Protein AF-A0A9P6DXS7-F1 (afdb_monomer_lite)

Organism: NCBI:txid1448309

Foldseek 3Di:
DDDPPPPPPDDDPPCDPFDPQVVVVVVVVVVVLVVVVVVCDLVNVCVVPVPVCVVPSCPVVVVVVVVSVVVVVVVCVVVVVRVVRRVVVVVVVVVVVLVVVCVVPVPPPVSPPPPDDDPPDDVVNVVCVVVVVVVVVVVVVVVVVVVVVVVVVVVVVVVVVVVVVVVVVVVVVVVVVVVVVVVVVVVPDDDD

Radius of gyration: 42.55 Å; chains: 1; bounding box: 126×47×104 Å

pLDDT: mean 81.74, std 15.93, range [31.5, 97.75]

Sequence (192 aa):
MSEVNTTNDPLPISTEGRSKRYVLFHKAFELAFQRANEKWTEEDCASCFPLIHAAAPHLLQTIRQESIDEEEKKITETWGAADGIDALHKAILESRRRAAAAKDNPNDPNNAHKDTWRPTLDPHTAVRAVKVPLLRQELERLKNEIEQGTARNMKLDAEMRSNVAAQEEATRKVQTLLVGLDKVQQHSTPLS

Structure (mmCIF, N/CA/C/O backbone):
data_AF-A0A9P6DXS7-F1
#
_entry.id   AF-A0A9P6DXS7-F1
#
loop_
_atom_site.group_PDB
_atom_site.id
_atom_site.type_symbol
_atom_site.label_atom_id
_atom_site.label_alt_id
_atom_site.label_comp_id
_atom_site.label_asym_id
_atom_site.label_entity_id
_atom_site.label_seq_id
_atom_site.pdbx_PDB_ins_code
_atom_site.Cartn_x
_atom_site.Cartn_y
_atom_site.Cartn_z
_atom_site.occupancy
_atom_site.B_iso_or_equiv
_atom_site.auth_seq_id
_atom_site.auth_comp_id
_atom_site.auth_asym_id
_atom_site.auth_atom_id
_atom_site.pdbx_PDB_model_num
ATOM 1 N N . MET A 1 1 ? 41.635 24.994 -27.831 1.00 34.78 1 MET A N 1
ATOM 2 C CA . MET A 1 1 ? 40.460 24.390 -28.483 1.00 34.78 1 MET A CA 1
ATOM 3 C C . MET A 1 1 ? 39.889 23.424 -27.473 1.00 34.78 1 MET A C 1
ATOM 5 O O . MET A 1 1 ? 40.529 22.425 -27.189 1.00 34.78 1 MET A O 1
ATOM 9 N N . SER A 1 2 ? 38.823 23.837 -26.794 1.00 31.50 2 SER A N 1
ATOM 10 C CA . SER A 1 2 ? 38.231 23.079 -25.695 1.00 31.50 2 SER A CA 1
ATOM 11 C C . SER A 1 2 ? 37.354 21.984 -26.284 1.00 31.50 2 SER A C 1
ATOM 13 O O . SER A 1 2 ? 36.399 22.284 -26.997 1.00 31.50 2 SER A O 1
ATOM 15 N N . GLU A 1 3 ? 37.719 20.735 -26.025 1.00 33.91 3 GLU A N 1
ATOM 16 C CA . GLU A 1 3 ? 36.941 19.558 -26.395 1.00 33.91 3 GLU A CA 1
ATOM 17 C C . GLU A 1 3 ? 35.635 19.566 -25.591 1.00 33.91 3 GLU A C 1
ATOM 19 O O . GLU A 1 3 ? 35.630 19.471 -24.362 1.00 33.91 3 GLU A O 1
ATOM 24 N N . VAL A 1 4 ? 34.520 19.755 -26.295 1.00 36.91 4 VAL A N 1
ATOM 25 C CA . VAL A 1 4 ? 33.175 19.594 -25.745 1.00 36.91 4 VAL A CA 1
ATOM 26 C C . VAL A 1 4 ? 32.935 18.094 -25.651 1.00 36.91 4 VAL A C 1
ATOM 28 O O . VAL A 1 4 ? 32.631 17.437 -26.641 1.00 36.91 4 VAL A O 1
ATOM 31 N N . ASN A 1 5 ? 33.149 17.551 -24.457 1.00 33.22 5 ASN A N 1
ATOM 32 C CA . ASN A 1 5 ? 32.789 16.184 -24.130 1.00 33.22 5 ASN A CA 1
ATOM 33 C C . ASN A 1 5 ? 31.266 16.148 -23.952 1.00 33.22 5 ASN A C 1
ATOM 35 O O . ASN A 1 5 ? 30.745 16.512 -22.897 1.00 33.22 5 ASN A O 1
ATOM 39 N N . THR A 1 6 ? 30.548 15.817 -25.022 1.00 35.50 6 THR A N 1
ATOM 40 C CA . THR A 1 6 ? 29.093 15.673 -25.023 1.00 35.50 6 THR A CA 1
ATOM 41 C C . THR A 1 6 ? 28.747 14.394 -24.266 1.00 35.50 6 THR A C 1
ATOM 43 O O . THR A 1 6 ? 28.675 13.308 -24.838 1.00 35.50 6 THR A O 1
ATOM 46 N N . THR A 1 7 ? 28.573 14.497 -22.950 1.00 38.66 7 THR A N 1
ATOM 47 C CA . THR A 1 7 ? 27.848 13.483 -22.190 1.00 38.66 7 THR A CA 1
ATOM 48 C C . THR A 1 7 ? 26.425 13.460 -22.738 1.00 38.66 7 THR A C 1
ATOM 50 O O . THR A 1 7 ? 25.637 14.368 -22.475 1.00 38.66 7 THR A O 1
ATOM 53 N N . ASN A 1 8 ? 26.122 12.452 -23.558 1.00 42.69 8 ASN A N 1
ATOM 54 C CA . ASN A 1 8 ? 24.758 12.015 -23.829 1.00 42.69 8 ASN A CA 1
ATOM 55 C C . ASN A 1 8 ? 24.180 11.531 -22.497 1.00 42.69 8 ASN A C 1
ATOM 57 O O . ASN A 1 8 ? 24.208 10.340 -22.201 1.00 42.69 8 ASN A O 1
ATOM 61 N N . ASP A 1 9 ? 23.739 12.472 -21.666 1.00 39.91 9 ASP A N 1
ATOM 62 C CA . ASP A 1 9 ? 22.865 12.163 -20.552 1.00 39.91 9 ASP A CA 1
ATOM 63 C C . ASP A 1 9 ? 21.490 11.863 -21.165 1.00 39.91 9 ASP A C 1
ATOM 65 O O . ASP A 1 9 ? 20.885 12.757 -21.769 1.00 39.91 9 ASP A O 1
ATOM 69 N N . PRO A 1 10 ? 21.009 10.612 -21.089 1.00 47.06 10 PRO A N 1
ATOM 70 C CA . PRO A 1 10 ? 19.653 10.288 -21.500 1.00 47.06 10 PRO A CA 1
ATOM 71 C C . PRO A 1 10 ? 18.657 11.155 -20.720 1.00 47.06 10 PRO A C 1
ATOM 73 O O . PRO A 1 10 ? 18.881 11.517 -19.559 1.00 47.06 10 PRO A O 1
ATOM 76 N N . LEU A 1 11 ? 17.588 11.563 -21.410 1.00 46.25 11 LEU A N 1
ATOM 77 C CA . LEU A 1 11 ? 16.599 12.522 -20.920 1.00 46.25 11 LEU A CA 1
ATOM 78 C C . LEU A 1 11 ? 16.152 12.162 -19.492 1.00 46.25 11 LEU A C 1
ATOM 80 O O . LEU A 1 11 ? 15.750 11.023 -19.247 1.00 46.25 11 LEU A O 1
ATOM 84 N N . PRO A 1 12 ? 16.181 13.110 -18.535 1.00 47.03 12 PRO A N 1
ATOM 85 C CA . PRO A 1 12 ? 15.867 12.800 -17.154 1.00 47.03 12 PRO A CA 1
ATOM 86 C C . PRO A 1 12 ? 14.370 12.520 -17.033 1.00 47.03 12 PRO A C 1
ATOM 88 O O . PRO A 1 12 ? 13.550 13.435 -16.932 1.00 47.03 12 PRO A O 1
ATOM 91 N N . ILE A 1 13 ? 14.000 11.240 -16.984 1.00 55.34 13 ILE A N 1
ATOM 92 C CA . ILE A 1 13 ? 12.735 10.842 -16.373 1.00 55.34 13 ILE A CA 1
ATOM 93 C C . ILE A 1 13 ? 12.778 11.409 -14.957 1.00 55.34 13 ILE A C 1
ATOM 95 O O . ILE A 1 13 ? 13.718 11.142 -14.204 1.00 55.34 13 ILE A O 1
ATOM 99 N N . SER A 1 14 ? 11.798 12.251 -14.613 1.00 57.31 14 SER A N 1
ATOM 100 C CA . SER A 1 14 ? 11.743 12.878 -13.296 1.00 57.31 14 SER A CA 1
ATOM 101 C C . SER A 1 14 ? 11.650 11.781 -12.236 1.00 57.31 14 SER A C 1
ATOM 103 O O . SER A 1 14 ? 10.603 11.184 -11.987 1.00 57.31 14 SER A O 1
ATOM 105 N N . THR A 1 15 ? 12.797 11.473 -11.636 1.00 63.50 15 THR A N 1
ATOM 106 C CA . THR A 1 15 ? 12.922 10.576 -10.485 1.00 63.50 15 THR A CA 1
ATOM 107 C C . THR A 1 15 ? 12.619 11.314 -9.179 1.00 63.50 15 THR A C 1
ATOM 109 O O . THR A 1 15 ? 12.751 10.749 -8.089 1.00 63.50 15 THR A O 1
ATOM 112 N N . GLU A 1 16 ? 12.201 12.579 -9.272 1.00 63.31 16 GLU A N 1
ATOM 113 C CA . GLU A 1 16 ? 11.862 13.417 -8.136 1.00 63.31 16 GLU A CA 1
ATOM 114 C C . GLU A 1 16 ? 10.678 12.808 -7.377 1.00 63.31 16 GLU A C 1
ATOM 116 O O . GLU A 1 16 ? 9.616 12.523 -7.924 1.00 63.31 16 GLU A O 1
ATOM 121 N N . GLY A 1 17 ? 10.890 12.535 -6.089 1.00 75.06 17 GLY A N 1
ATOM 122 C CA . GLY A 1 17 ? 9.893 11.902 -5.222 1.00 75.06 17 GLY A CA 1
ATOM 123 C C . GLY A 1 17 ? 9.874 10.367 -5.239 1.00 75.06 17 GLY A C 1
ATOM 124 O O . GLY A 1 17 ? 9.138 9.775 -4.447 1.00 75.06 17 GLY A O 1
ATOM 125 N N . ARG A 1 18 ? 10.698 9.703 -6.062 1.00 85.81 18 ARG A N 1
ATOM 126 C CA . ARG A 1 18 ? 10.799 8.232 -6.091 1.00 85.81 18 ARG A CA 1
ATOM 127 C C . ARG A 1 18 ? 11.776 7.689 -5.049 1.00 85.81 18 ARG A C 1
ATOM 129 O O . ARG A 1 18 ? 12.670 8.383 -4.559 1.00 85.81 18 ARG A O 1
ATOM 136 N N . SER A 1 19 ? 11.617 6.418 -4.674 1.00 89.50 19 SER A N 1
ATOM 137 C CA . SER A 1 19 ? 12.515 5.798 -3.699 1.00 89.50 19 SER A CA 1
ATOM 138 C C . SER A 1 19 ? 13.939 5.651 -4.240 1.00 89.50 19 SER A C 1
ATOM 140 O O . SER A 1 19 ? 14.168 5.417 -5.426 1.00 89.50 19 SER A O 1
ATOM 142 N N . LYS A 1 20 ? 14.927 5.658 -3.333 1.00 89.94 20 LYS A N 1
ATOM 143 C CA . LYS A 1 20 ? 16.338 5.385 -3.679 1.00 89.94 20 LYS A CA 1
ATOM 144 C C . LYS A 1 20 ? 16.512 4.058 -4.427 1.00 89.94 20 LYS A C 1
ATOM 146 O O . LYS A 1 20 ? 17.415 3.920 -5.243 1.00 89.94 20 LYS A O 1
ATOM 151 N N . ARG A 1 21 ? 15.664 3.069 -4.124 1.00 90.06 21 ARG A N 1
ATOM 152 C CA . ARG A 1 21 ? 15.704 1.748 -4.758 1.00 90.06 21 ARG A CA 1
ATOM 153 C C . ARG A 1 21 ? 15.230 1.814 -6.208 1.00 90.06 21 ARG A C 1
ATOM 155 O O . ARG A 1 21 ? 15.859 1.181 -7.047 1.00 90.06 21 ARG A O 1
ATOM 162 N N . TYR A 1 22 ? 14.184 2.589 -6.491 1.00 91.19 22 TYR A N 1
ATOM 163 C CA . TYR A 1 22 ? 13.719 2.804 -7.858 1.00 91.19 22 TYR A CA 1
ATOM 164 C C . TYR A 1 22 ? 14.775 3.512 -8.705 1.00 91.19 22 TYR A C 1
ATOM 166 O O . TYR A 1 22 ? 15.082 3.051 -9.795 1.00 91.19 22 TYR A O 1
ATOM 174 N N . VAL A 1 23 ? 15.417 4.552 -8.166 1.00 91.06 23 VAL A N 1
ATOM 175 C CA . VAL A 1 23 ? 16.496 5.266 -8.872 1.00 91.06 23 VAL A CA 1
ATOM 176 C C . VAL A 1 23 ? 17.640 4.324 -9.255 1.00 91.06 23 VAL A C 1
ATOM 178 O O . VAL A 1 23 ? 18.140 4.377 -10.373 1.00 91.06 23 VAL A O 1
ATOM 181 N N . LEU A 1 24 ? 18.059 3.443 -8.342 1.00 91.56 24 LEU A N 1
ATOM 182 C CA . LEU A 1 24 ? 19.107 2.460 -8.633 1.00 91.56 24 LEU A CA 1
ATOM 183 C C . LEU A 1 24 ? 18.659 1.413 -9.657 1.00 91.56 24 LEU A C 1
ATOM 185 O O . LEU A 1 24 ? 19.451 1.039 -10.516 1.00 91.56 24 LEU A O 1
ATOM 189 N N . PHE A 1 25 ? 17.410 0.950 -9.562 1.00 92.12 25 PHE A N 1
ATOM 190 C CA . PHE A 1 25 ? 16.825 0.038 -10.542 1.00 92.12 25 PHE A CA 1
ATOM 191 C C . PHE A 1 25 ? 16.824 0.668 -11.934 1.00 92.12 25 PHE A C 1
ATOM 193 O O . PHE A 1 25 ? 17.367 0.068 -12.852 1.00 92.12 25 PHE A O 1
ATOM 200 N N . HIS A 1 26 ? 16.301 1.886 -12.063 1.00 88.88 26 HIS A N 1
ATOM 201 C CA . HIS A 1 26 ? 16.201 2.595 -13.333 1.00 88.88 26 HIS A CA 1
ATOM 202 C C . HIS A 1 26 ? 17.571 2.789 -13.983 1.00 88.88 26 HIS A C 1
ATOM 204 O O . HIS A 1 26 ? 17.765 2.417 -15.129 1.00 88.88 26 HIS A O 1
ATOM 210 N N . LYS A 1 27 ? 18.565 3.260 -13.220 1.00 90.06 27 LYS A N 1
ATOM 211 C CA . LYS A 1 27 ? 19.938 3.424 -13.726 1.00 90.06 27 LYS A CA 1
ATOM 212 C C . LYS A 1 27 ? 20.552 2.113 -14.216 1.00 90.06 27 LYS A C 1
ATOM 214 O O . LYS A 1 27 ? 21.257 2.087 -15.217 1.00 90.06 27 LYS A O 1
ATOM 219 N N . ALA A 1 28 ? 20.329 1.021 -13.486 1.00 91.56 28 ALA A N 1
ATOM 220 C CA . ALA A 1 28 ? 20.833 -0.288 -13.890 1.00 91.56 28 ALA A CA 1
ATOM 221 C C . ALA A 1 28 ? 20.091 -0.835 -15.119 1.00 91.56 28 ALA A C 1
ATOM 223 O O . ALA A 1 28 ? 20.705 -1.495 -15.955 1.00 91.56 28 ALA A O 1
ATOM 224 N N . PHE A 1 29 ? 18.790 -0.567 -15.212 1.00 88.69 29 PHE A N 1
ATOM 225 C CA . PHE A 1 29 ? 17.929 -0.968 -16.318 1.00 88.69 29 PHE A CA 1
ATOM 226 C C . PHE A 1 29 ? 18.347 -0.268 -17.610 1.00 88.69 29 PHE A C 1
ATOM 228 O O . PHE A 1 29 ? 18.709 -0.936 -18.572 1.00 88.69 29 PHE A O 1
ATOM 235 N N . GLU A 1 30 ? 18.440 1.053 -17.575 1.00 86.94 30 GLU A N 1
ATOM 236 C CA . GLU A 1 30 ? 18.910 1.901 -18.667 1.00 86.94 30 GLU A CA 1
ATOM 237 C C . GLU A 1 30 ? 20.309 1.497 -19.157 1.00 86.94 30 GLU A C 1
ATOM 2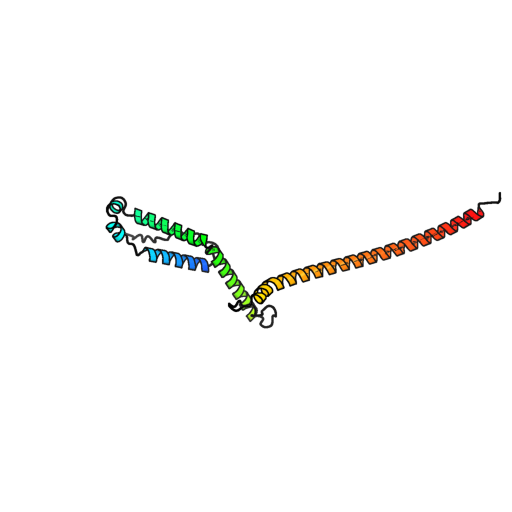39 O O . GLU A 1 30 ? 20.519 1.270 -20.347 1.00 86.94 30 GLU A O 1
ATOM 244 N N . LEU A 1 31 ? 21.258 1.274 -18.239 1.00 88.62 31 LEU A N 1
ATOM 245 C CA . LEU A 1 31 ? 22.596 0.790 -18.597 1.00 88.62 31 LEU A CA 1
ATOM 246 C C . LEU A 1 31 ? 22.557 -0.589 -19.278 1.00 88.62 31 LEU A C 1
ATOM 248 O O . LEU A 1 31 ? 23.353 -0.870 -20.177 1.00 88.62 31 LEU A O 1
ATOM 252 N N . ALA A 1 32 ? 21.664 -1.479 -18.841 1.00 88.81 32 ALA A N 1
ATOM 253 C CA . ALA A 1 32 ? 21.499 -2.785 -19.467 1.00 88.81 32 ALA A CA 1
ATOM 254 C C . ALA A 1 32 ? 20.911 -2.662 -20.881 1.00 88.81 32 ALA A C 1
ATOM 256 O O . ALA A 1 32 ? 21.381 -3.363 -21.779 1.00 88.81 32 ALA A O 1
ATOM 257 N N . PHE A 1 33 ? 19.957 -1.750 -21.095 1.00 83.50 33 PHE A N 1
ATOM 258 C CA . PHE A 1 33 ? 19.433 -1.430 -22.424 1.00 83.50 33 PHE A CA 1
ATOM 259 C C . PHE A 1 33 ? 20.511 -0.853 -23.331 1.00 83.50 33 PHE A C 1
ATOM 261 O O . PHE A 1 33 ? 20.696 -1.355 -24.438 1.00 83.50 33 PHE A O 1
ATOM 268 N N . GLN A 1 34 ? 21.276 0.130 -22.861 1.00 82.44 34 GLN A N 1
ATOM 269 C CA . GLN A 1 34 ? 22.378 0.718 -23.624 1.00 82.44 34 GLN A CA 1
ATOM 270 C C . GLN A 1 34 ? 23.384 -0.356 -24.057 1.00 82.44 34 GLN A C 1
ATOM 272 O O . GLN A 1 34 ? 23.643 -0.505 -25.246 1.00 82.44 34 GLN A O 1
ATOM 277 N N . ARG A 1 35 ? 23.839 -1.219 -23.142 1.00 85.19 35 ARG A N 1
ATOM 278 C CA . ARG A 1 35 ? 24.775 -2.315 -23.468 1.00 85.19 35 ARG A CA 1
ATOM 279 C C . ARG A 1 35 ? 24.198 -3.383 -24.389 1.00 85.19 35 ARG A C 1
ATOM 281 O O . ARG A 1 35 ? 24.919 -3.957 -25.203 1.00 85.19 35 ARG A O 1
ATOM 288 N N . ALA A 1 36 ? 22.913 -3.706 -24.247 1.00 81.31 36 ALA A N 1
ATOM 289 C CA . ALA A 1 36 ? 22.246 -4.610 -25.180 1.00 81.31 36 ALA A CA 1
ATOM 290 C C . ALA A 1 36 ? 22.213 -4.001 -26.588 1.00 81.31 36 ALA A C 1
ATOM 292 O O . ALA A 1 36 ? 22.313 -4.729 -27.578 1.00 81.31 36 ALA A O 1
ATOM 293 N N . ASN A 1 37 ? 22.137 -2.671 -26.656 1.00 75.31 37 ASN A N 1
ATOM 294 C CA . ASN A 1 37 ? 22.030 -1.925 -27.889 1.00 75.31 37 ASN A CA 1
ATOM 295 C C . ASN A 1 37 ? 23.378 -1.545 -28.531 1.00 75.31 37 ASN A C 1
ATOM 297 O O . ASN A 1 37 ? 23.470 -1.490 -29.756 1.00 75.31 37 ASN A O 1
ATOM 301 N N . GLU A 1 38 ? 24.453 -1.399 -27.771 1.00 75.06 38 GLU A N 1
ATOM 302 C CA . GLU A 1 38 ? 25.804 -1.139 -28.299 1.00 75.06 38 GLU A CA 1
ATOM 303 C C . GLU A 1 38 ? 26.326 -2.242 -29.237 1.00 75.06 38 GLU A C 1
ATOM 305 O O . GLU A 1 38 ? 27.258 -2.015 -30.000 1.00 75.06 38 GLU A O 1
ATOM 310 N N . LYS A 1 39 ? 25.704 -3.430 -29.239 1.00 78.50 39 LYS A N 1
ATOM 311 C CA . LYS A 1 39 ? 26.042 -4.524 -30.165 1.00 78.50 39 LYS A CA 1
ATOM 312 C C . LYS A 1 39 ? 25.792 -4.206 -31.636 1.00 78.50 39 LYS A C 1
ATOM 314 O O . LYS A 1 39 ? 26.303 -4.931 -32.480 1.00 78.50 39 LYS A O 1
ATOM 319 N N . TRP A 1 40 ? 24.970 -3.203 -31.929 1.00 76.00 40 TRP A N 1
ATOM 320 C CA . TRP A 1 40 ? 24.706 -2.776 -33.295 1.00 76.00 40 TRP A CA 1
ATOM 321 C C . TRP A 1 40 ? 25.332 -1.402 -33.503 1.00 76.00 40 TRP A C 1
ATOM 323 O O . TRP A 1 40 ? 24.865 -0.416 -32.924 1.00 76.00 40 TRP A O 1
ATOM 333 N N . THR A 1 41 ? 26.424 -1.370 -34.265 1.00 81.75 41 THR A N 1
ATOM 334 C CA . THR A 1 41 ? 27.234 -0.167 -34.474 1.00 81.75 41 THR A CA 1
ATOM 335 C C . THR A 1 41 ? 26.763 0.632 -35.690 1.00 81.75 41 THR A C 1
ATOM 337 O O . THR A 1 41 ? 26.016 0.141 -36.539 1.00 81.75 41 THR A O 1
ATOM 340 N N . GLU A 1 42 ? 27.199 1.888 -35.791 1.00 79.62 42 GLU A N 1
ATOM 341 C CA . GLU A 1 42 ? 26.946 2.719 -36.975 1.00 79.62 42 GLU A CA 1
ATOM 342 C C . GLU A 1 42 ? 27.569 2.103 -38.241 1.00 79.62 42 GLU A C 1
ATOM 344 O O . GLU A 1 42 ? 26.962 2.141 -39.310 1.00 79.62 42 GLU A O 1
ATOM 349 N N . GLU A 1 43 ? 28.728 1.455 -38.106 1.00 84.50 43 GLU A N 1
ATOM 350 C CA . GLU A 1 43 ? 29.412 0.747 -39.193 1.00 84.50 43 GLU A CA 1
ATOM 351 C C . GLU A 1 43 ? 28.578 -0.429 -39.721 1.00 84.50 43 GLU A C 1
ATOM 353 O O . GLU A 1 43 ? 28.422 -0.592 -40.935 1.00 84.50 43 GLU A O 1
ATOM 358 N N . ASP A 1 44 ? 27.961 -1.202 -38.823 1.00 85.12 44 ASP A N 1
ATOM 359 C CA . ASP A 1 44 ? 27.040 -2.275 -39.201 1.00 85.12 44 ASP A CA 1
ATOM 360 C C . ASP A 1 44 ? 25.830 -1.711 -39.964 1.00 85.12 44 ASP A C 1
ATOM 362 O O . ASP A 1 44 ? 25.438 -2.246 -41.004 1.00 85.12 44 ASP A O 1
ATOM 366 N N . CYS A 1 45 ? 25.265 -0.592 -39.498 1.00 81.31 45 CYS A N 1
ATOM 367 C CA . CYS A 1 45 ? 24.159 0.095 -40.168 1.00 81.31 45 CYS A CA 1
ATOM 368 C C . CYS A 1 45 ? 24.545 0.594 -41.568 1.00 81.31 45 CYS A C 1
ATOM 370 O O . CYS A 1 45 ? 23.776 0.411 -42.514 1.00 81.31 45 CYS A O 1
ATOM 372 N N . ALA A 1 46 ? 25.736 1.177 -41.719 1.00 85.75 46 ALA A N 1
ATOM 373 C CA . ALA A 1 46 ? 26.251 1.640 -43.003 1.00 85.75 46 ALA A CA 1
ATOM 374 C C . ALA A 1 46 ? 26.480 0.476 -43.980 1.00 85.75 46 ALA A C 1
ATOM 376 O O . ALA A 1 46 ? 26.195 0.603 -45.173 1.00 85.75 46 ALA A O 1
ATOM 377 N N . SER A 1 47 ? 26.936 -0.675 -43.476 1.00 88.38 47 SER A N 1
ATOM 378 C CA . SER A 1 47 ? 27.162 -1.875 -44.286 1.00 88.38 47 SER A CA 1
ATOM 379 C C . SER A 1 47 ? 25.858 -2.517 -44.781 1.00 88.38 47 SER A C 1
ATOM 381 O O . SER A 1 47 ? 25.773 -2.932 -45.938 1.00 88.38 47 SER A O 1
ATOM 383 N N . CYS A 1 48 ? 24.821 -2.563 -43.939 1.00 88.94 48 CYS A N 1
ATOM 384 C CA . CYS A 1 48 ? 23.538 -3.179 -44.277 1.00 88.94 48 CYS A CA 1
ATOM 385 C C . CYS A 1 48 ? 22.607 -2.240 -45.061 1.00 88.94 48 CYS A C 1
ATOM 387 O O . CYS A 1 48 ? 21.806 -2.712 -45.868 1.00 88.94 48 CYS A O 1
ATOM 389 N N . PHE A 1 49 ? 22.706 -0.923 -44.846 1.00 89.25 49 PHE A N 1
ATOM 390 C CA . PHE A 1 49 ? 21.819 0.083 -45.444 1.00 89.25 49 PHE A CA 1
ATOM 391 C C . PHE A 1 49 ? 22.588 1.285 -46.025 1.00 89.25 49 PHE A C 1
ATOM 393 O O . PHE A 1 49 ? 22.346 2.431 -45.630 1.00 89.25 49 PHE A O 1
ATOM 400 N N . PRO A 1 50 ? 23.465 1.074 -47.023 1.00 89.69 50 PRO A N 1
ATOM 401 C CA . PRO A 1 50 ? 24.356 2.119 -47.534 1.00 89.69 50 PRO A CA 1
ATOM 402 C C . PRO A 1 50 ? 23.608 3.300 -48.170 1.00 89.69 50 PRO A C 1
ATOM 404 O O . PRO A 1 50 ? 24.013 4.448 -48.013 1.00 89.69 50 PRO A O 1
ATOM 407 N N . LEU A 1 51 ? 22.486 3.042 -48.854 1.00 90.69 51 LEU A N 1
ATOM 408 C CA . LEU A 1 51 ? 21.663 4.080 -49.492 1.00 90.69 51 LEU A CA 1
ATOM 409 C C . LEU A 1 51 ? 21.000 5.010 -48.468 1.00 90.69 51 LEU A C 1
ATOM 411 O O . LEU A 1 51 ? 20.928 6.217 -48.683 1.00 90.69 51 LEU A O 1
ATOM 415 N N . ILE A 1 52 ? 20.517 4.444 -47.360 1.00 85.50 52 ILE A N 1
ATOM 416 C CA . ILE A 1 52 ? 19.849 5.201 -46.296 1.00 85.50 52 ILE A CA 1
ATOM 417 C C . ILE A 1 52 ? 20.890 5.978 -45.495 1.00 85.50 52 ILE A C 1
ATOM 419 O O . ILE A 1 52 ? 20.694 7.161 -45.246 1.00 85.50 52 ILE A O 1
ATOM 423 N N . HIS A 1 53 ? 22.020 5.348 -45.166 1.00 87.00 53 HIS A N 1
ATOM 424 C CA . HIS A 1 53 ? 23.108 6.003 -44.446 1.00 87.00 53 HIS A CA 1
ATOM 425 C C . HIS A 1 53 ? 23.718 7.168 -45.249 1.00 87.00 53 HIS A C 1
ATOM 427 O O . HIS A 1 53 ? 23.967 8.230 -44.690 1.00 87.00 53 HIS A O 1
ATOM 433 N N . ALA A 1 54 ? 23.871 7.027 -46.573 1.00 87.44 54 ALA A N 1
ATOM 434 C CA . ALA A 1 54 ? 24.339 8.115 -47.437 1.00 87.44 54 ALA A CA 1
ATOM 435 C C . ALA A 1 54 ? 23.360 9.303 -47.510 1.00 87.44 54 ALA A C 1
ATOM 437 O O . ALA A 1 54 ? 23.791 10.444 -47.662 1.00 87.44 54 ALA A O 1
ATOM 438 N N . ALA A 1 55 ? 22.052 9.046 -47.411 1.00 90.25 55 ALA A N 1
ATOM 439 C CA . ALA A 1 55 ? 21.029 10.090 -47.409 1.00 90.25 55 ALA A CA 1
ATOM 440 C C . ALA A 1 55 ? 20.865 10.751 -46.028 1.00 90.25 55 ALA A C 1
ATOM 442 O O . ALA A 1 55 ? 20.649 11.959 -45.944 1.00 90.25 55 ALA A O 1
ATOM 443 N N . ALA A 1 56 ? 20.954 9.966 -44.953 1.00 86.69 56 ALA A N 1
ATOM 444 C CA . ALA A 1 56 ? 20.818 10.423 -43.577 1.00 86.69 56 ALA A CA 1
ATOM 445 C C . ALA A 1 56 ? 21.623 9.509 -42.623 1.00 86.69 56 ALA A C 1
ATOM 447 O O . ALA A 1 56 ? 21.109 8.469 -42.197 1.00 86.69 56 ALA A O 1
ATOM 448 N N . PRO A 1 57 ? 22.857 9.891 -42.241 1.00 78.81 57 PRO A N 1
ATOM 449 C CA . PRO A 1 57 ? 23.783 8.996 -41.540 1.00 78.81 57 PRO A CA 1
ATOM 450 C C . PRO A 1 57 ? 23.308 8.577 -40.141 1.00 78.81 57 PRO A C 1
ATOM 452 O O . PRO A 1 57 ? 23.538 7.440 -39.738 1.00 78.81 57 PRO A O 1
ATOM 455 N N . HIS A 1 58 ? 22.549 9.434 -39.448 1.00 83.19 58 HIS A N 1
ATOM 456 C CA . HIS A 1 58 ? 22.096 9.191 -38.069 1.00 83.19 58 HIS A CA 1
ATOM 457 C C . HIS A 1 58 ? 20.638 8.735 -37.942 1.00 83.19 58 HIS A C 1
ATOM 459 O O . HIS A 1 58 ? 20.210 8.371 -36.851 1.00 83.19 58 HIS A O 1
ATOM 465 N N . LEU A 1 59 ? 19.865 8.715 -39.033 1.00 86.31 59 LEU A N 1
ATOM 466 C CA . LEU A 1 59 ? 18.419 8.464 -38.975 1.00 86.31 59 LEU A CA 1
ATOM 467 C C . LEU A 1 59 ? 18.084 7.114 -38.325 1.00 86.31 59 LEU A C 1
ATOM 469 O O . LEU A 1 59 ? 17.206 7.035 -37.471 1.00 86.31 59 LEU A O 1
ATOM 473 N N . LEU A 1 60 ? 18.808 6.057 -38.702 1.00 81.94 60 LEU A N 1
ATOM 474 C CA . LEU A 1 60 ? 18.593 4.716 -38.152 1.00 81.94 60 LEU A CA 1
ATOM 475 C C . LEU A 1 60 ? 18.954 4.637 -36.665 1.00 81.94 60 LEU A C 1
ATOM 477 O O . LEU A 1 60 ? 18.297 3.920 -35.917 1.00 81.94 60 LEU A O 1
ATOM 481 N N . GLN A 1 61 ? 19.961 5.395 -36.228 1.00 82.25 61 GLN A N 1
ATOM 482 C CA . GLN A 1 61 ? 20.347 5.462 -34.823 1.00 82.25 61 GLN A CA 1
ATOM 483 C C . GLN A 1 61 ? 19.302 6.221 -33.997 1.00 82.25 61 GLN A C 1
ATOM 485 O O . GLN A 1 61 ? 18.954 5.772 -32.909 1.00 82.25 61 GLN A O 1
ATOM 490 N N . THR A 1 62 ? 18.755 7.316 -34.531 1.00 84.88 62 THR A N 1
ATOM 491 C CA . THR A 1 62 ? 17.701 8.099 -33.872 1.00 84.88 62 THR A CA 1
ATOM 492 C C . THR A 1 62 ? 16.400 7.309 -33.746 1.00 84.88 62 THR A C 1
ATOM 494 O O . THR A 1 62 ? 15.908 7.156 -32.634 1.00 84.88 62 THR A O 1
ATOM 497 N N . ILE A 1 63 ? 15.896 6.721 -34.841 1.00 85.69 63 ILE A N 1
ATOM 498 C CA . ILE A 1 63 ? 14.667 5.897 -34.828 1.00 85.69 63 ILE A CA 1
ATOM 499 C C . ILE A 1 63 ? 14.800 4.748 -33.830 1.00 85.69 63 ILE A C 1
ATOM 501 O O . ILE A 1 63 ? 13.865 4.392 -33.115 1.00 85.69 63 ILE A O 1
ATOM 505 N N . ARG A 1 64 ? 15.987 4.147 -33.787 1.00 83.12 64 ARG A N 1
ATOM 506 C CA . ARG A 1 64 ? 16.276 3.074 -32.856 1.00 83.12 64 ARG A CA 1
ATOM 507 C C . ARG A 1 64 ? 16.225 3.556 -31.409 1.00 83.12 64 ARG A C 1
ATOM 509 O O . ARG A 1 64 ? 15.602 2.880 -30.600 1.00 83.12 64 ARG A O 1
ATOM 516 N N . GLN A 1 65 ? 16.876 4.674 -31.090 1.00 83.06 65 GLN A N 1
ATOM 517 C CA . GLN A 1 65 ? 16.866 5.228 -29.737 1.00 83.06 65 GLN A CA 1
ATOM 518 C C . GLN A 1 65 ? 15.437 5.558 -29.290 1.00 83.06 65 GLN A C 1
ATOM 520 O O . GLN A 1 65 ? 15.032 5.133 -28.216 1.00 83.06 65 GLN A O 1
ATOM 525 N N . GLU A 1 66 ? 14.648 6.198 -30.154 1.00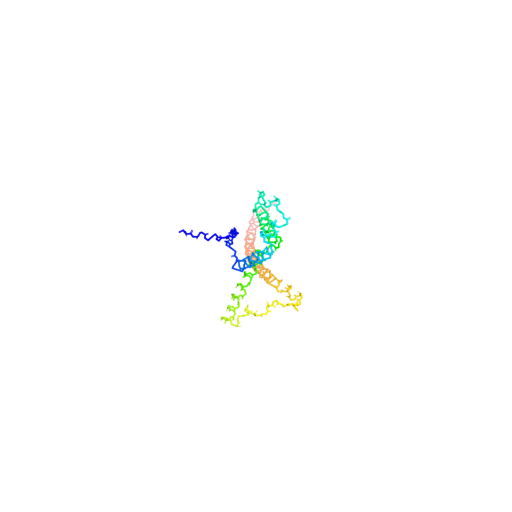 86.25 66 GLU A N 1
ATOM 526 C CA . GLU A 1 66 ? 13.235 6.495 -29.888 1.00 86.25 66 GLU A CA 1
ATOM 527 C C . GLU A 1 66 ? 12.427 5.217 -29.617 1.00 86.25 66 GLU A C 1
ATOM 529 O O . GLU A 1 66 ? 11.709 5.132 -28.623 1.00 86.25 66 GLU A O 1
ATOM 534 N N . SER A 1 67 ? 12.601 4.176 -30.439 1.00 86.69 67 SER A N 1
ATOM 535 C CA . SER A 1 67 ? 11.925 2.888 -30.236 1.00 86.69 67 SER A CA 1
ATOM 536 C C . SER A 1 67 ? 12.332 2.192 -28.933 1.00 86.69 67 SER A C 1
ATOM 538 O O . SER A 1 67 ? 11.518 1.468 -28.355 1.00 86.69 67 SER A O 1
ATOM 540 N N . ILE A 1 68 ? 13.580 2.359 -28.490 1.00 83.94 68 ILE A N 1
ATOM 541 C CA . ILE A 1 68 ? 14.068 1.799 -27.225 1.00 83.94 68 ILE A CA 1
ATOM 542 C C . ILE A 1 68 ? 13.414 2.527 -26.056 1.00 83.94 68 ILE A C 1
ATOM 544 O O . ILE A 1 68 ? 12.862 1.864 -25.180 1.00 83.94 68 ILE A O 1
ATOM 548 N N . ASP A 1 69 ? 13.434 3.859 -26.070 1.00 85.12 69 ASP A N 1
ATOM 549 C CA . ASP A 1 69 ? 12.869 4.686 -25.004 1.00 85.12 69 ASP A CA 1
ATOM 550 C C . ASP A 1 69 ? 11.351 4.430 -24.856 1.00 85.12 69 ASP A C 1
ATOM 552 O O . ASP A 1 69 ? 10.819 4.341 -23.744 1.00 85.12 69 ASP A O 1
ATOM 556 N N . GLU A 1 70 ? 10.641 4.236 -25.974 1.00 88.88 70 GLU A N 1
ATOM 557 C CA . GLU A 1 70 ? 9.216 3.885 -25.985 1.00 88.88 70 GLU A CA 1
ATOM 558 C C . GLU A 1 70 ? 8.930 2.506 -25.372 1.00 88.88 70 GLU A C 1
ATOM 560 O O . GLU A 1 70 ? 8.030 2.373 -24.533 1.00 88.88 70 GLU A O 1
ATOM 565 N N . GLU A 1 71 ? 9.677 1.468 -25.761 1.00 87.06 71 GLU A N 1
ATOM 566 C CA . GLU A 1 71 ? 9.496 0.122 -25.204 1.00 87.06 71 GLU A CA 1
ATOM 567 C C . GLU A 1 71 ? 9.932 0.052 -23.732 1.00 87.06 71 GLU A C 1
ATOM 569 O O . GLU A 1 71 ? 9.269 -0.603 -22.923 1.00 87.06 71 GLU A O 1
ATOM 574 N N . GLU A 1 72 ? 10.982 0.778 -23.340 1.00 85.75 72 GLU A N 1
ATOM 575 C CA . GLU A 1 72 ? 11.401 0.911 -21.942 1.00 85.75 72 GLU A CA 1
ATOM 576 C C . GLU A 1 72 ? 10.262 1.473 -21.081 1.00 85.75 72 GLU A C 1
ATOM 578 O O . GLU A 1 72 ? 9.865 0.885 -20.060 1.00 85.75 72 GLU A O 1
ATOM 583 N N . LYS A 1 73 ? 9.681 2.591 -21.525 1.00 86.12 73 LYS A N 1
ATOM 584 C CA . LYS A 1 73 ? 8.550 3.234 -20.858 1.00 86.12 73 LYS A CA 1
ATOM 585 C C . LYS A 1 73 ? 7.346 2.299 -20.778 1.00 86.12 73 LYS A C 1
ATOM 587 O O . LYS A 1 73 ? 6.759 2.119 -19.714 1.00 86.12 73 LYS A O 1
ATOM 592 N N . LYS A 1 74 ? 7.016 1.623 -21.874 1.00 90.00 74 LYS A N 1
ATOM 593 C CA . LYS A 1 74 ? 5.905 0.669 -21.921 1.00 90.00 74 LYS A CA 1
ATOM 594 C C . LYS A 1 74 ? 6.094 -0.493 -20.949 1.00 90.00 74 LYS A C 1
ATOM 596 O O . LYS A 1 74 ? 5.140 -0.862 -20.265 1.00 90.00 74 LYS A O 1
ATOM 601 N N . ILE A 1 75 ? 7.293 -1.068 -20.843 1.00 88.38 75 ILE A N 1
ATOM 602 C CA . ILE A 1 75 ? 7.575 -2.160 -19.898 1.00 88.38 75 ILE A CA 1
ATOM 603 C C . ILE A 1 75 ? 7.435 -1.662 -18.458 1.00 88.38 75 ILE A C 1
ATOM 605 O O . ILE A 1 75 ? 6.767 -2.300 -17.640 1.00 88.38 75 ILE A O 1
ATOM 609 N N . THR A 1 76 ? 8.041 -0.522 -18.136 1.00 86.38 76 THR A N 1
ATOM 610 C CA . THR A 1 76 ? 8.011 0.021 -16.770 1.00 86.38 76 THR A CA 1
ATOM 611 C C . THR A 1 76 ? 6.595 0.400 -16.325 1.00 86.38 76 THR A C 1
ATOM 613 O O . THR A 1 76 ? 6.231 0.126 -15.176 1.00 86.38 76 THR A O 1
ATOM 616 N N . GLU A 1 77 ? 5.774 0.932 -17.233 1.00 89.31 77 GLU A N 1
ATOM 617 C CA . GLU A 1 77 ? 4.366 1.262 -16.992 1.00 89.31 77 GLU A CA 1
ATOM 618 C C . GLU A 1 77 ? 3.472 0.018 -16.905 1.00 89.31 77 GLU A C 1
ATOM 620 O O . GLU A 1 77 ? 2.704 -0.110 -15.952 1.00 89.31 77 GLU A O 1
ATOM 625 N N . THR A 1 78 ? 3.602 -0.935 -17.838 1.00 93.31 78 THR A N 1
ATOM 626 C CA . THR A 1 78 ? 2.770 -2.157 -17.879 1.00 93.31 78 THR A CA 1
ATOM 627 C C . THR A 1 78 ? 2.864 -2.950 -16.579 1.00 93.31 78 THR A C 1
ATOM 629 O O . THR A 1 78 ? 1.868 -3.480 -16.088 1.00 93.31 78 THR A O 1
ATOM 632 N N . TRP A 1 79 ? 4.063 -3.020 -16.000 1.00 90.81 79 TRP A N 1
ATOM 633 C CA . TRP A 1 79 ? 4.306 -3.756 -14.761 1.00 90.81 79 TRP A CA 1
ATOM 634 C C . TRP A 1 79 ? 4.167 -2.901 -13.498 1.00 90.81 79 TRP A C 1
ATOM 636 O O . TRP A 1 79 ? 4.357 -3.422 -12.398 1.00 90.81 79 TRP A O 1
ATOM 646 N N . GLY A 1 80 ? 3.869 -1.602 -13.624 1.00 89.56 80 GLY A N 1
ATOM 647 C CA . GLY A 1 80 ? 3.813 -0.683 -12.484 1.00 89.56 80 GLY A CA 1
ATOM 648 C C . GLY A 1 80 ? 5.097 -0.714 -11.649 1.00 89.56 80 GLY A C 1
ATOM 649 O O . GLY A 1 80 ? 5.047 -0.671 -10.417 1.00 89.56 80 GLY A O 1
ATOM 650 N N . ALA A 1 81 ? 6.256 -0.855 -12.306 1.00 88.50 81 ALA A N 1
ATOM 651 C CA . ALA A 1 81 ? 7.523 -1.166 -11.646 1.00 88.50 81 ALA A CA 1
ATOM 652 C C . ALA A 1 81 ? 7.907 -0.098 -10.613 1.00 88.50 81 ALA A C 1
ATOM 654 O O . ALA A 1 81 ? 8.397 -0.420 -9.529 1.00 88.50 81 ALA A O 1
ATOM 655 N N . ALA A 1 82 ? 7.629 1.169 -10.923 1.00 87.62 82 ALA A N 1
ATOM 656 C CA . ALA A 1 82 ? 7.914 2.285 -10.036 1.00 87.62 82 ALA A CA 1
ATOM 657 C C . ALA A 1 82 ? 7.156 2.178 -8.707 1.00 87.62 82 ALA A C 1
ATOM 659 O O . ALA A 1 82 ? 7.762 2.215 -7.634 1.00 87.62 82 ALA A O 1
ATOM 660 N N . ASP A 1 83 ? 5.848 1.945 -8.772 1.00 91.00 83 ASP A N 1
ATOM 661 C CA . ASP A 1 83 ? 4.999 1.865 -7.585 1.00 91.00 83 ASP A CA 1
ATOM 662 C C . ASP A 1 83 ? 5.277 0.591 -6.782 1.00 91.00 83 ASP A C 1
ATOM 664 O O . ASP A 1 83 ? 5.347 0.636 -5.551 1.00 91.00 83 ASP A O 1
ATOM 668 N N . GLY A 1 84 ? 5.522 -0.532 -7.464 1.00 92.12 84 GLY A N 1
ATOM 669 C CA . GLY A 1 84 ? 5.901 -1.790 -6.822 1.00 92.12 84 GLY A CA 1
ATOM 670 C C . GLY A 1 84 ? 7.226 -1.687 -6.060 1.00 92.12 84 GLY A C 1
ATOM 671 O O . GLY A 1 84 ? 7.326 -2.110 -4.903 1.00 92.12 84 GLY A O 1
ATOM 672 N N . ILE A 1 85 ? 8.247 -1.075 -6.669 1.00 93.12 85 ILE A N 1
ATOM 673 C CA . ILE A 1 85 ? 9.560 -0.886 -6.037 1.00 93.12 85 ILE A CA 1
ATOM 674 C C . ILE A 1 85 ? 9.481 0.125 -4.887 1.00 93.12 85 ILE A C 1
ATOM 676 O O . ILE A 1 85 ? 10.116 -0.081 -3.846 1.00 93.12 85 ILE A O 1
ATOM 680 N N . ASP A 1 86 ? 8.687 1.186 -5.028 1.00 93.19 86 ASP A N 1
ATOM 681 C CA . ASP A 1 86 ? 8.467 2.164 -3.963 1.00 93.19 86 ASP A CA 1
ATOM 682 C C . ASP A 1 86 ? 7.711 1.554 -2.775 1.00 93.19 86 ASP A C 1
ATOM 684 O O . ASP A 1 86 ? 8.097 1.772 -1.621 1.00 93.19 86 ASP A O 1
ATOM 688 N N . ALA A 1 87 ? 6.682 0.741 -3.029 1.00 92.44 87 ALA A N 1
ATOM 689 C CA . ALA A 1 87 ? 5.974 -0.013 -1.997 1.00 92.44 87 ALA A CA 1
ATOM 690 C C . ALA A 1 87 ? 6.921 -0.973 -1.261 1.00 92.44 87 ALA A C 1
ATOM 692 O O . ALA A 1 87 ? 6.946 -1.001 -0.027 1.00 92.44 87 ALA A O 1
ATOM 693 N N . LEU A 1 88 ? 7.778 -1.688 -1.998 1.00 92.06 88 LEU A N 1
ATOM 694 C CA . LEU A 1 88 ? 8.819 -2.533 -1.415 1.00 92.06 88 LEU A CA 1
ATOM 695 C C . LEU A 1 88 ? 9.797 -1.719 -0.556 1.00 92.06 88 LEU A C 1
ATOM 697 O O . LEU A 1 88 ? 10.165 -2.137 0.543 1.00 92.06 88 LEU A O 1
ATOM 701 N N . HIS A 1 89 ? 10.228 -0.548 -1.028 1.00 93.12 89 HIS A N 1
ATOM 702 C CA . HIS A 1 89 ? 11.115 0.323 -0.263 1.00 93.12 89 HIS A CA 1
ATOM 703 C C . HIS A 1 89 ? 10.472 0.766 1.057 1.00 93.12 89 HIS A C 1
ATOM 705 O O . HIS A 1 89 ? 11.117 0.676 2.105 1.00 93.12 89 HIS A O 1
ATOM 711 N N . LYS A 1 90 ? 9.197 1.177 1.027 1.00 91.44 90 LYS A N 1
ATOM 712 C CA . LYS A 1 90 ? 8.422 1.539 2.224 1.00 91.44 90 LYS A CA 1
ATOM 713 C C . LYS A 1 90 ? 8.318 0.367 3.202 1.00 91.44 90 LYS A C 1
ATOM 715 O O . LYS A 1 90 ? 8.674 0.530 4.367 1.00 91.44 90 LYS A O 1
ATOM 720 N N . ALA A 1 91 ? 7.951 -0.824 2.726 1.00 89.00 91 ALA A N 1
ATOM 721 C CA . ALA A 1 91 ? 7.854 -2.027 3.555 1.00 89.00 91 ALA A CA 1
ATOM 722 C C . ALA A 1 91 ? 9.188 -2.385 4.242 1.00 89.00 91 ALA A C 1
ATOM 724 O O . ALA A 1 91 ? 9.212 -2.761 5.415 1.00 89.00 91 ALA A O 1
ATOM 725 N N . ILE A 1 92 ? 10.318 -2.216 3.546 1.00 89.44 92 ILE A N 1
ATOM 726 C CA . ILE A 1 92 ? 11.658 -2.431 4.117 1.00 89.44 92 ILE A CA 1
ATOM 727 C C . ILE A 1 92 ? 12.003 -1.374 5.175 1.00 89.44 92 ILE A C 1
ATOM 729 O O . ILE A 1 92 ? 12.624 -1.693 6.188 1.00 89.44 92 ILE A O 1
ATOM 733 N N . LEU A 1 93 ? 11.641 -0.108 4.960 1.00 90.81 93 LEU A N 1
ATOM 734 C CA . LEU A 1 93 ? 11.875 0.940 5.958 1.00 90.81 93 LEU A CA 1
ATOM 735 C C . LEU A 1 93 ? 11.044 0.703 7.220 1.00 90.81 93 LEU A C 1
ATOM 737 O O . LEU A 1 93 ? 11.566 0.827 8.327 1.00 90.81 93 LEU A O 1
ATOM 741 N N . GLU A 1 94 ? 9.776 0.327 7.066 1.00 87.00 94 GLU A N 1
ATOM 742 C CA . GLU A 1 94 ? 8.916 -0.027 8.192 1.00 87.00 94 GLU A CA 1
ATOM 743 C C . GLU A 1 94 ? 9.443 -1.236 8.958 1.00 87.00 94 GLU A C 1
ATOM 745 O O . GLU A 1 94 ? 9.525 -1.187 10.183 1.00 87.00 94 GLU A O 1
ATOM 750 N N . SER A 1 95 ? 9.850 -2.301 8.263 1.00 82.81 95 SER A N 1
ATOM 751 C CA . SER A 1 95 ? 10.390 -3.491 8.923 1.00 82.81 95 SER A CA 1
ATOM 752 C C . SER A 1 95 ? 11.683 -3.187 9.675 1.00 82.81 95 SER A C 1
ATOM 754 O O . SER A 1 95 ? 11.847 -3.638 10.806 1.00 82.81 95 SER A O 1
ATOM 756 N N . ARG A 1 96 ? 12.565 -2.345 9.118 1.00 86.19 96 ARG A N 1
ATOM 757 C CA . ARG A 1 96 ? 13.766 -1.862 9.817 1.00 86.19 96 ARG A CA 1
ATOM 758 C C . ARG A 1 96 ? 13.429 -1.038 11.055 1.00 86.19 96 ARG A C 1
ATOM 760 O O . ARG A 1 96 ? 14.070 -1.235 12.082 1.00 86.19 96 ARG A O 1
ATOM 767 N N . ARG A 1 97 ? 12.431 -0.149 10.984 1.00 85.06 97 ARG A N 1
ATOM 768 C CA . ARG A 1 97 ? 11.967 0.620 12.153 1.00 85.06 97 ARG A CA 1
ATOM 769 C C . ARG A 1 97 ? 11.421 -0.297 13.245 1.00 85.06 97 ARG A C 1
ATOM 771 O O . ARG A 1 97 ? 11.818 -0.149 14.393 1.00 85.06 97 ARG A O 1
ATOM 778 N N . ARG A 1 98 ? 10.579 -1.274 12.888 1.00 76.94 98 ARG A N 1
ATOM 779 C CA . ARG A 1 98 ? 10.052 -2.275 13.834 1.00 76.94 98 ARG A CA 1
ATOM 780 C C . ARG A 1 98 ? 11.177 -3.113 14.445 1.00 76.94 98 ARG A C 1
ATOM 782 O O . ARG A 1 98 ? 11.205 -3.314 15.650 1.00 76.94 98 ARG A O 1
ATOM 789 N N . ALA A 1 99 ? 12.146 -3.544 13.638 1.00 79.38 99 ALA A N 1
ATOM 790 C CA . ALA A 1 99 ? 13.304 -4.292 14.120 1.00 79.38 99 ALA A CA 1
ATOM 791 C C . ALA A 1 99 ? 14.201 -3.466 15.059 1.00 79.38 99 ALA A C 1
ATOM 793 O O . ALA A 1 99 ? 14.768 -4.026 15.992 1.00 79.38 99 ALA A O 1
ATOM 794 N N . ALA A 1 100 ? 14.338 -2.156 14.831 1.00 81.25 100 ALA A N 1
ATOM 795 C CA . ALA A 1 100 ? 15.051 -1.261 15.742 1.00 81.25 100 ALA A CA 1
ATOM 796 C C . ALA A 1 100 ? 14.296 -1.098 17.072 1.00 81.25 100 ALA A C 1
ATOM 798 O O . ALA A 1 100 ? 14.876 -1.353 18.121 1.00 81.25 100 ALA A O 1
ATOM 799 N N . ALA A 1 101 ? 12.990 -0.813 17.027 1.00 76.88 101 ALA A N 1
ATOM 800 C CA . ALA A 1 101 ? 12.147 -0.718 18.225 1.00 76.88 101 ALA A CA 1
ATOM 801 C C . ALA A 1 101 ? 12.137 -2.019 19.055 1.00 76.88 101 ALA A C 1
ATOM 803 O O . ALA A 1 101 ? 12.083 -1.980 20.283 1.00 76.88 101 ALA A O 1
ATOM 804 N N . ALA A 1 102 ? 12.256 -3.175 18.394 1.00 69.12 102 ALA A N 1
ATOM 805 C CA . ALA A 1 102 ? 12.392 -4.476 19.044 1.00 69.12 102 ALA A CA 1
ATOM 806 C C . ALA A 1 102 ? 13.714 -4.677 19.790 1.00 69.12 102 ALA A C 1
ATOM 808 O O . ALA A 1 102 ? 13.743 -5.399 20.784 1.00 69.12 102 ALA A O 1
ATOM 809 N N . LYS A 1 103 ? 14.803 -4.039 19.345 1.00 73.31 103 LYS A N 1
ATOM 810 C CA . LYS A 1 103 ? 16.078 -4.059 20.077 1.00 73.31 103 LYS A CA 1
ATOM 811 C C . LYS A 1 103 ? 16.020 -3.203 21.336 1.00 73.31 103 LYS A C 1
ATOM 813 O O . LYS A 1 103 ? 16.613 -3.585 22.339 1.00 73.31 103 LYS A O 1
ATOM 818 N N . ASP A 1 104 ? 15.295 -2.091 21.277 1.00 75.69 104 ASP A N 1
ATOM 819 C CA . ASP A 1 104 ? 15.190 -1.147 22.390 1.00 75.69 104 ASP A CA 1
ATOM 820 C C . ASP A 1 104 ? 14.261 -1.661 23.504 1.00 75.69 104 ASP A C 1
ATOM 822 O O . ASP A 1 104 ? 14.462 -1.338 24.673 1.00 75.69 104 ASP A O 1
ATOM 826 N N . ASN A 1 105 ? 13.274 -2.507 23.174 1.00 67.31 105 ASN A N 1
ATOM 827 C CA . ASN A 1 105 ? 12.399 -3.146 24.159 1.00 67.31 105 ASN A CA 1
ATOM 828 C C . ASN A 1 105 ? 12.135 -4.635 23.839 1.00 67.31 105 ASN A C 1
ATOM 830 O O . ASN A 1 105 ? 11.115 -4.969 23.224 1.00 67.31 105 ASN A O 1
ATOM 834 N N . PRO A 1 106 ? 13.020 -5.548 24.281 1.00 66.06 106 PRO A N 1
ATOM 835 C CA . PRO A 1 106 ? 12.926 -6.976 23.968 1.00 66.06 106 PRO A CA 1
ATOM 836 C C . PRO A 1 106 ? 11.761 -7.707 24.658 1.00 66.06 106 PRO A C 1
ATOM 838 O O . PRO A 1 106 ? 11.423 -8.815 24.248 1.00 66.06 106 PRO A O 1
ATOM 841 N N . ASN A 1 107 ? 11.132 -7.104 25.675 1.00 65.69 107 ASN A N 1
ATOM 842 C CA . ASN A 1 107 ? 10.013 -7.695 26.418 1.00 65.69 107 ASN A CA 1
ATOM 843 C C . ASN A 1 107 ? 8.641 -7.143 26.000 1.00 65.69 107 ASN A C 1
ATOM 845 O O . ASN A 1 107 ? 7.634 -7.522 26.597 1.00 65.69 107 ASN A O 1
ATOM 849 N N . ASP A 1 108 ? 8.572 -6.254 25.004 1.00 63.00 108 ASP A N 1
ATOM 850 C CA . ASP A 1 108 ? 7.288 -5.762 24.505 1.00 63.00 108 ASP A CA 1
ATOM 851 C C . ASP A 1 108 ? 6.534 -6.911 23.800 1.00 63.00 108 ASP A C 1
ATOM 853 O O . ASP A 1 108 ? 7.022 -7.447 22.797 1.00 63.00 108 ASP A O 1
ATOM 857 N N . PRO A 1 109 ? 5.338 -7.308 24.276 1.00 56.94 109 PRO A N 1
ATOM 858 C CA . PRO A 1 109 ? 4.522 -8.333 23.625 1.00 56.94 109 PRO A CA 1
ATOM 859 C C . PRO A 1 109 ? 4.121 -7.968 22.183 1.00 56.94 109 PRO A C 1
ATOM 861 O O . PRO A 1 109 ? 3.771 -8.863 21.412 1.00 56.94 109 PRO A O 1
ATOM 864 N N . ASN A 1 110 ? 4.215 -6.691 21.790 1.00 55.81 110 ASN A N 1
ATOM 865 C CA . ASN A 1 110 ? 4.017 -6.227 20.414 1.00 55.81 110 ASN A CA 1
ATOM 866 C C . ASN A 1 110 ? 5.284 -6.311 19.540 1.00 55.81 110 ASN A C 1
ATOM 868 O O . ASN A 1 110 ? 5.174 -6.250 18.316 1.00 55.81 110 ASN A O 1
ATOM 872 N N . ASN A 1 111 ? 6.474 -6.505 20.125 1.00 57.84 111 ASN A N 1
ATOM 873 C CA . ASN A 1 111 ? 7.748 -6.674 19.405 1.00 57.84 111 ASN A CA 1
ATOM 874 C C . ASN A 1 111 ? 8.015 -8.117 18.958 1.00 57.84 111 ASN A C 1
ATOM 876 O O . ASN A 1 111 ? 9.113 -8.446 18.493 1.00 57.84 111 ASN A O 1
ATOM 880 N N . ALA A 1 112 ? 7.016 -8.994 19.078 1.00 54.00 112 ALA A N 1
ATOM 881 C CA . ALA A 1 112 ? 7.146 -10.393 18.725 1.00 54.00 112 ALA A CA 1
ATOM 882 C C . ALA A 1 112 ? 7.580 -10.539 17.256 1.00 54.00 112 ALA A C 1
ATOM 884 O O . ALA A 1 112 ? 6.793 -10.381 16.324 1.00 54.00 112 ALA A O 1
ATOM 885 N N . HIS A 1 113 ? 8.846 -10.923 17.079 1.00 53.94 113 HIS A N 1
ATOM 886 C CA . HIS A 1 113 ? 9.537 -11.397 15.871 1.00 53.94 113 HIS A CA 1
ATOM 887 C C . HIS A 1 113 ? 8.850 -12.589 15.159 1.00 53.94 113 HIS A C 1
ATOM 889 O O . HIS A 1 113 ? 9.489 -13.372 14.456 1.00 53.94 113 HIS A O 1
ATOM 895 N N . LYS A 1 114 ? 7.548 -12.793 15.361 1.00 55.91 114 LYS A N 1
ATOM 896 C CA . LYS A 1 114 ? 6.847 -14.033 15.041 1.00 55.91 114 LYS A CA 1
ATOM 897 C C . LYS A 1 114 ? 6.073 -13.985 13.732 1.00 55.91 114 LYS A C 1
ATOM 899 O O . LYS A 1 114 ? 5.788 -15.045 13.189 1.00 55.91 114 LYS A O 1
ATOM 904 N N . ASP A 1 115 ? 5.814 -12.796 13.196 1.00 56.47 115 ASP A N 1
ATOM 905 C CA . ASP A 1 115 ? 5.057 -12.622 11.952 1.00 56.47 115 ASP A CA 1
ATOM 906 C C . ASP A 1 115 ? 5.987 -12.351 10.759 1.00 56.47 115 ASP A C 1
ATOM 908 O O . ASP A 1 115 ? 5.848 -11.394 10.000 1.00 56.47 115 ASP A O 1
ATOM 912 N N . THR A 1 116 ? 7.026 -13.181 10.632 1.00 66.88 116 THR A N 1
ATOM 913 C CA . THR A 1 116 ? 7.860 -13.184 9.426 1.00 66.88 116 THR A CA 1
ATOM 914 C C . THR A 1 116 ? 7.219 -14.127 8.423 1.00 66.88 116 THR A C 1
ATOM 916 O O . THR A 1 116 ? 7.098 -15.322 8.700 1.00 66.88 116 THR A O 1
ATOM 919 N N . TRP A 1 117 ? 6.825 -13.602 7.261 1.00 70.25 117 TRP A N 1
ATOM 920 C CA . TRP A 1 117 ? 6.318 -14.417 6.160 1.00 70.25 117 TRP A CA 1
ATOM 921 C C . TRP A 1 117 ? 7.319 -15.526 5.806 1.00 70.25 117 TRP A C 1
ATOM 923 O O . TRP A 1 117 ? 8.529 -15.292 5.736 1.00 70.25 117 TRP A O 1
ATOM 933 N N . ARG A 1 118 ? 6.815 -16.742 5.590 1.00 78.69 118 ARG A N 1
ATOM 934 C CA . ARG A 1 118 ? 7.604 -17.900 5.157 1.00 78.69 118 ARG A CA 1
ATOM 935 C C . ARG A 1 118 ? 6.905 -18.561 3.968 1.00 78.69 118 ARG A C 1
ATOM 937 O O . ARG A 1 118 ? 5.678 -18.618 3.974 1.00 78.69 118 ARG A O 1
ATOM 944 N N . PRO A 1 119 ? 7.644 -19.133 3.003 1.00 75.38 119 PRO A N 1
ATOM 945 C CA . PRO A 1 119 ? 7.036 -19.867 1.891 1.00 75.38 119 PRO A CA 1
ATOM 946 C C . PRO A 1 119 ? 6.169 -21.054 2.340 1.00 75.38 119 PRO A C 1
ATOM 948 O O . PRO A 1 119 ? 5.204 -21.400 1.675 1.00 75.38 119 PRO A O 1
ATOM 951 N N . THR A 1 120 ? 6.489 -21.658 3.489 1.00 82.75 120 THR A N 1
ATOM 952 C CA . THR A 1 120 ? 5.733 -22.765 4.100 1.00 82.75 120 THR A CA 1
ATOM 953 C C . THR A 1 120 ? 4.697 -22.288 5.124 1.00 82.75 120 THR A C 1
ATOM 955 O O . THR A 1 120 ? 4.290 -23.064 5.989 1.00 82.75 120 THR A O 1
ATOM 958 N N . LEU A 1 121 ? 4.334 -21.000 5.117 1.00 79.31 121 LEU A N 1
ATOM 959 C CA . LEU A 1 121 ? 3.335 -20.470 6.037 1.00 79.31 121 LEU A CA 1
ATOM 960 C C . LEU A 1 121 ? 1.964 -21.034 5.666 1.00 79.31 121 LEU A C 1
ATOM 962 O O . LEU A 1 121 ? 1.498 -20.875 4.540 1.00 79.31 121 LEU A O 1
ATOM 966 N N . ASP A 1 122 ? 1.319 -21.675 6.633 1.00 83.94 122 ASP A N 1
ATOM 967 C CA . ASP A 1 122 ? -0.028 -22.196 6.460 1.00 83.94 122 ASP A CA 1
ATOM 968 C C . ASP A 1 122 ? -1.008 -21.055 6.083 1.00 83.94 122 ASP A C 1
ATOM 970 O O . ASP A 1 122 ? -0.997 -19.992 6.721 1.00 83.94 122 ASP A O 1
ATOM 974 N N . PRO A 1 123 ? -1.865 -21.239 5.060 1.00 82.19 123 PRO A N 1
ATOM 975 C CA . PRO A 1 123 ? -2.769 -20.194 4.587 1.00 82.19 123 PRO A CA 1
ATOM 976 C C . PRO A 1 123 ? -3.736 -19.704 5.672 1.00 82.19 123 PRO A C 1
ATOM 978 O O . PRO A 1 123 ? -4.070 -18.517 5.693 1.00 82.19 123 PRO A O 1
ATOM 981 N N . HIS A 1 124 ? -4.151 -20.554 6.622 1.00 83.62 124 HIS A N 1
ATOM 982 C CA . HIS A 1 124 ? -4.985 -20.092 7.735 1.00 83.62 124 HIS A CA 1
ATOM 983 C C . HIS A 1 124 ? -4.223 -19.143 8.656 1.00 83.62 124 HIS A C 1
ATOM 985 O O . HIS A 1 124 ? -4.807 -18.183 9.161 1.00 83.62 124 HIS A O 1
ATOM 991 N N . THR A 1 125 ? -2.927 -19.372 8.852 1.00 81.44 125 THR A N 1
ATOM 992 C CA . THR A 1 125 ? -2.059 -18.472 9.619 1.00 81.44 125 THR A CA 1
ATOM 993 C C . THR A 1 125 ? -1.953 -17.103 8.947 1.00 81.44 125 THR A C 1
ATOM 995 O O . THR A 1 125 ? -2.163 -16.090 9.614 1.00 81.44 125 THR A O 1
ATOM 998 N N . ALA A 1 126 ? -1.754 -17.058 7.625 1.00 79.88 126 ALA A N 1
ATOM 999 C CA . ALA A 1 126 ? -1.730 -15.801 6.871 1.00 79.88 126 ALA A CA 1
ATOM 1000 C C . ALA A 1 126 ? -3.067 -15.040 6.965 1.00 79.88 126 ALA A C 1
ATOM 1002 O O . ALA A 1 126 ? -3.098 -13.838 7.228 1.00 79.88 126 ALA A O 1
ATOM 1003 N N . VAL A 1 127 ? -4.193 -15.748 6.828 1.00 84.06 127 VAL A N 1
ATOM 1004 C CA . VAL A 1 127 ? -5.530 -15.150 6.963 1.00 84.06 127 VAL A CA 1
ATOM 1005 C C . VAL A 1 127 ? -5.774 -14.635 8.384 1.00 84.06 127 VAL A C 1
ATOM 1007 O O . VAL A 1 127 ? -6.366 -13.569 8.557 1.00 84.06 127 VAL A O 1
ATOM 1010 N N . ARG A 1 128 ? -5.319 -15.358 9.414 1.00 84.25 128 ARG A N 1
ATOM 1011 C CA . ARG A 1 128 ? -5.434 -14.925 10.814 1.00 84.25 128 ARG A CA 1
ATOM 1012 C C . ARG A 1 128 ? -4.623 -13.662 11.086 1.00 84.25 128 ARG A C 1
ATOM 1014 O O . ARG A 1 128 ? -5.161 -12.771 11.736 1.00 84.25 128 ARG A O 1
ATOM 1021 N N . ALA A 1 129 ? -3.400 -13.557 10.567 1.00 80.31 129 ALA A N 1
ATOM 1022 C CA . ALA A 1 129 ? -2.569 -12.360 10.721 1.00 80.31 129 ALA A CA 1
ATOM 1023 C C . ALA A 1 129 ? -3.284 -11.095 10.212 1.00 80.31 129 ALA A C 1
ATOM 1025 O O . ALA A 1 129 ? -3.225 -10.047 10.848 1.00 80.31 129 ALA A O 1
ATOM 1026 N N . VAL A 1 130 ? -4.051 -11.216 9.122 1.00 82.25 130 VAL A N 1
ATOM 1027 C CA . VAL A 1 130 ? -4.848 -10.110 8.566 1.00 82.25 130 VAL A CA 1
ATOM 1028 C C . VAL A 1 130 ? -6.150 -9.878 9.340 1.00 82.25 130 VAL A C 1
ATOM 1030 O O . VAL A 1 130 ? -6.509 -8.740 9.634 1.00 82.25 130 VAL A O 1
ATOM 1033 N N . LYS A 1 131 ? -6.891 -10.943 9.669 1.00 88.38 131 LYS A N 1
ATOM 1034 C CA . LYS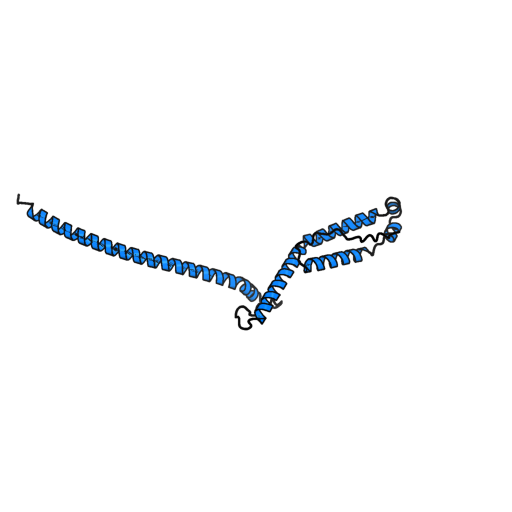 A 1 131 ? -8.248 -10.818 10.229 1.00 88.38 131 LYS A CA 1
ATOM 1035 C C . LYS A 1 131 ? -8.277 -10.523 11.724 1.00 88.38 131 LYS A C 1
ATOM 1037 O O . LYS A 1 131 ? -9.185 -9.838 12.1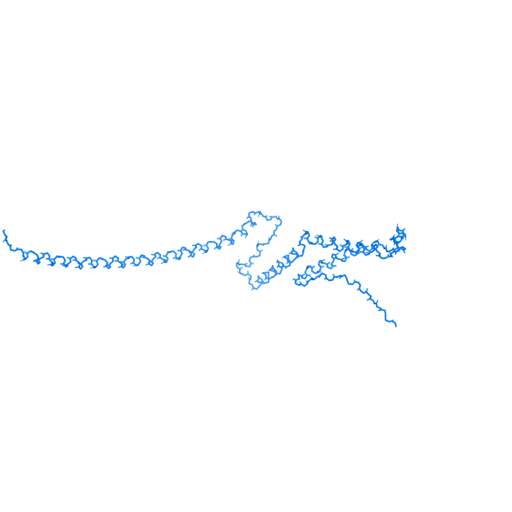79 1.00 88.38 131 LYS A O 1
ATOM 1042 N N . VAL A 1 132 ? -7.327 -11.034 12.505 1.00 88.31 132 VAL A N 1
ATOM 1043 C CA . VAL A 1 132 ? -7.334 -10.871 13.968 1.00 88.31 132 VAL A CA 1
ATOM 1044 C C . VAL A 1 132 ? -7.254 -9.397 14.396 1.00 88.31 132 VAL A C 1
ATOM 1046 O O . VAL A 1 132 ? -8.035 -9.024 15.270 1.00 88.31 132 VAL A O 1
ATOM 1049 N N . PRO A 1 133 ? -6.401 -8.536 13.805 1.00 87.31 133 PRO A N 1
ATOM 1050 C CA . PRO A 1 133 ? -6.396 -7.107 14.125 1.00 87.31 133 PRO A CA 1
ATOM 1051 C C . PRO A 1 133 ? -7.744 -6.424 13.862 1.00 87.31 133 PRO A C 1
ATOM 1053 O O . PRO A 1 133 ? -8.234 -5.703 14.727 1.00 87.31 133 PRO A O 1
ATOM 1056 N N . LEU A 1 134 ? -8.380 -6.714 12.721 1.00 89.12 134 LEU A N 1
ATOM 1057 C CA . LEU A 1 134 ? -9.705 -6.182 12.377 1.00 89.12 134 LEU A CA 1
ATOM 1058 C C . LEU A 1 134 ? -10.771 -6.644 13.377 1.00 89.12 134 LEU A C 1
ATOM 1060 O O . LEU A 1 134 ? -11.551 -5.842 13.877 1.00 89.12 134 LEU A O 1
ATOM 1064 N N . LEU A 1 135 ? -10.763 -7.931 13.734 1.00 93.38 135 LEU A N 1
ATOM 1065 C CA . LEU A 1 135 ? -11.686 -8.475 14.731 1.00 93.38 135 LEU A CA 1
ATOM 1066 C C . LEU A 1 135 ? -11.483 -7.844 16.113 1.00 93.38 135 LEU A C 1
ATOM 1068 O O . LEU A 1 135 ? -12.460 -7.617 16.818 1.00 93.38 135 LEU A O 1
ATOM 1072 N N . ARG A 1 136 ? -10.240 -7.536 16.507 1.00 92.38 136 ARG A N 1
ATOM 1073 C CA . ARG A 1 136 ? -9.961 -6.813 17.760 1.00 92.38 136 ARG A CA 1
ATOM 1074 C C . ARG A 1 136 ? -10.508 -5.388 17.720 1.00 92.38 136 ARG A C 1
ATOM 1076 O O . ARG A 1 136 ? -11.094 -4.956 18.704 1.00 92.38 136 ARG A O 1
ATOM 1083 N N . GLN A 1 137 ? -10.351 -4.686 16.599 1.00 92.50 137 GLN A N 1
ATOM 1084 C CA . GLN A 1 137 ? -10.899 -3.340 16.425 1.00 92.50 137 GLN A CA 1
ATOM 1085 C C . GLN A 1 137 ? -12.430 -3.335 16.537 1.00 92.50 137 GLN A C 1
ATOM 1087 O O . GLN A 1 137 ? -12.988 -2.514 17.261 1.00 92.50 137 GLN A O 1
ATOM 1092 N N . GLU A 1 138 ? -13.105 -4.275 15.873 1.00 95.44 138 GLU A N 1
ATOM 1093 C CA . GLU A 1 138 ? -14.563 -4.406 15.962 1.00 95.44 138 GLU A CA 1
ATOM 1094 C C . GLU A 1 138 ? -15.020 -4.787 17.369 1.00 95.44 138 GLU A C 1
ATOM 1096 O O . GLU A 1 138 ? -15.994 -4.238 17.874 1.00 95.44 138 GLU A O 1
ATOM 1101 N N . LEU A 1 139 ? -14.296 -5.683 18.040 1.00 96.62 139 LEU A N 1
ATOM 1102 C CA . LEU A 1 139 ? -14.587 -6.064 19.418 1.00 96.62 139 LEU A CA 1
ATOM 1103 C C . LEU A 1 139 ? -14.534 -4.845 20.351 1.00 96.62 139 LEU A C 1
ATOM 1105 O O . LEU A 1 139 ? -15.456 -4.645 21.140 1.00 96.62 139 LEU A O 1
ATOM 1109 N N . GLU A 1 140 ? -13.499 -4.010 20.241 1.00 95.94 140 GLU A N 1
ATOM 1110 C CA . GLU A 1 140 ? -13.399 -2.776 21.030 1.00 95.94 140 GLU A CA 1
ATOM 1111 C C . GLU A 1 140 ? -14.503 -1.769 20.674 1.00 95.94 140 GLU A C 1
ATOM 1113 O O . GLU A 1 140 ? -15.090 -1.163 21.571 1.00 95.94 140 GLU A O 1
ATOM 1118 N N . ARG A 1 141 ? -14.880 -1.645 19.393 1.00 96.81 141 ARG A N 1
ATOM 1119 C CA . ARG A 1 141 ? -16.041 -0.834 18.991 1.00 96.81 141 ARG A CA 1
ATOM 1120 C C . ARG A 1 141 ? -17.328 -1.321 19.662 1.00 96.81 141 ARG A C 1
ATOM 1122 O O . ARG A 1 141 ? -18.041 -0.517 20.256 1.00 96.81 141 ARG A O 1
ATOM 1129 N N . LEU A 1 142 ? -17.605 -2.625 19.607 1.00 97.56 142 LEU A N 1
ATOM 1130 C CA . LEU A 1 142 ? -18.808 -3.219 20.196 1.00 97.56 142 LEU A CA 1
ATOM 1131 C C . LEU A 1 142 ? -18.840 -3.053 21.718 1.00 97.56 142 LEU A C 1
ATOM 1133 O O . LEU A 1 142 ? -19.892 -2.748 22.274 1.00 97.56 142 LEU A O 1
ATOM 1137 N N . LYS A 1 143 ? -17.703 -3.216 22.403 1.00 97.44 143 LYS A N 1
ATOM 1138 C CA . LYS A 1 143 ? -17.611 -2.952 23.847 1.00 97.44 143 LYS A CA 1
ATOM 1139 C C . LYS A 1 143 ? -17.990 -1.515 24.184 1.00 97.44 143 LYS A C 1
ATOM 1141 O O . LYS A 1 143 ? -18.806 -1.310 25.077 1.00 97.44 143 LYS A O 1
ATOM 1146 N N . ASN A 1 144 ? -17.452 -0.550 23.440 1.00 96.81 144 ASN A N 1
ATOM 1147 C CA . ASN A 1 144 ? -17.765 0.863 23.640 1.00 96.81 144 ASN A CA 1
ATOM 1148 C C . ASN A 1 144 ? -19.255 1.153 23.398 1.00 96.81 144 ASN A C 1
ATOM 1150 O O . ASN A 1 144 ? -19.862 1.929 24.132 1.00 96.81 144 ASN A O 1
ATOM 1154 N N . GLU A 1 145 ? -19.867 0.523 22.393 1.00 97.00 145 GLU A N 1
ATOM 1155 C CA . GLU A 1 145 ? -21.306 0.658 22.130 1.00 97.00 145 GLU A CA 1
ATOM 1156 C C . GLU A 1 145 ? -22.157 0.069 23.260 1.00 97.00 145 GLU A C 1
ATOM 1158 O O . GLU A 1 145 ? -23.129 0.699 23.685 1.00 97.00 145 GLU A O 1
ATOM 1163 N N . ILE A 1 146 ? -21.774 -1.099 23.786 1.00 97.75 146 ILE A N 1
ATOM 1164 C CA . ILE A 1 146 ? -22.439 -1.716 24.938 1.00 97.75 146 ILE A CA 1
ATOM 1165 C C . ILE A 1 146 ? -22.327 -0.802 26.157 1.00 97.75 146 ILE A C 1
ATOM 1167 O O . ILE A 1 146 ? -23.338 -0.542 26.799 1.00 97.75 146 ILE A O 1
ATOM 1171 N N . GLU A 1 147 ? -21.138 -0.278 26.455 1.00 97.50 147 GLU A N 1
ATOM 1172 C CA . GLU A 1 147 ? -20.912 0.609 27.600 1.00 97.50 147 GLU A CA 1
ATOM 1173 C C . GLU A 1 147 ? -21.726 1.907 27.499 1.00 97.50 147 GLU A C 1
ATOM 1175 O O . GLU A 1 147 ? -22.368 2.335 28.460 1.00 97.50 147 GLU A O 1
ATOM 1180 N N . GLN A 1 148 ? -21.787 2.513 26.312 1.00 96.19 148 GLN A N 1
ATOM 1181 C CA . GLN A 1 148 ? -22.643 3.678 26.087 1.00 96.19 148 GLN A CA 1
ATOM 1182 C C . GLN A 1 148 ? -24.129 3.335 26.236 1.00 96.19 148 GLN A C 1
ATOM 1184 O O . GLN A 1 148 ? -24.895 4.128 26.789 1.00 96.19 148 GLN A O 1
ATOM 1189 N N . GLY A 1 149 ? -24.553 2.172 25.736 1.00 97.19 149 GLY A N 1
ATOM 1190 C CA . GLY A 1 149 ? -25.929 1.698 25.844 1.00 97.19 149 GLY A CA 1
ATOM 1191 C C . GLY A 1 149 ? -26.342 1.433 27.291 1.00 97.19 149 GLY A C 1
ATOM 1192 O O . GLY A 1 149 ? -27.393 1.902 27.726 1.00 97.19 149 GLY A O 1
ATOM 1193 N N . THR A 1 150 ? -25.501 0.747 28.066 1.00 96.56 150 THR A N 1
ATOM 1194 C CA . THR A 1 150 ? -25.765 0.468 29.483 1.00 96.56 150 THR A CA 1
ATOM 1195 C C . THR A 1 150 ? -25.796 1.752 30.302 1.00 96.56 150 THR A C 1
ATOM 1197 O O . THR A 1 150 ? -26.716 1.927 31.097 1.00 96.56 150 THR A O 1
ATOM 1200 N N . ALA A 1 151 ? -24.885 2.698 30.052 1.00 96.75 151 ALA A N 1
ATOM 1201 C CA . ALA A 1 151 ? -24.895 4.000 30.715 1.00 96.75 151 ALA A CA 1
ATOM 1202 C C . ALA A 1 151 ? -26.187 4.791 30.432 1.00 96.75 151 ALA A C 1
ATOM 1204 O O . ALA A 1 151 ? -26.773 5.375 31.347 1.00 96.75 151 ALA A O 1
ATOM 1205 N N . ARG A 1 152 ? -26.674 4.782 29.182 1.00 96.19 152 ARG A N 1
ATOM 1206 C CA . ARG A 1 152 ? -27.954 5.416 28.819 1.00 96.19 152 ARG A CA 1
ATOM 1207 C C . ARG A 1 152 ? -29.139 4.740 29.500 1.00 96.19 152 ARG A C 1
ATOM 1209 O O . ARG A 1 152 ? -29.987 5.445 30.038 1.00 96.19 152 ARG A O 1
ATOM 1216 N N . ASN A 1 153 ? -29.177 3.409 29.521 1.00 96.31 153 ASN A N 1
ATOM 1217 C CA . ASN A 1 153 ? -30.251 2.662 30.177 1.00 96.31 153 ASN A CA 1
ATOM 1218 C C . ASN A 1 153 ? -30.279 2.934 31.684 1.00 96.31 153 ASN A C 1
ATOM 1220 O O . ASN A 1 153 ? -31.336 3.241 32.219 1.00 96.31 153 ASN A O 1
ATOM 1224 N N . MET A 1 154 ? -29.120 2.931 32.353 1.00 96.06 154 MET A N 1
ATOM 1225 C CA . MET A 1 154 ? -29.035 3.261 33.781 1.00 96.06 154 MET A CA 1
ATOM 1226 C C . MET A 1 154 ? -29.552 4.673 34.077 1.00 96.06 154 MET A C 1
ATOM 1228 O O . MET A 1 154 ? -30.245 4.882 35.073 1.00 96.06 154 MET A O 1
ATOM 1232 N N . LYS A 1 155 ? -29.243 5.644 33.210 1.00 96.50 155 LYS A N 1
ATOM 1233 C CA . LYS A 1 155 ? -29.757 7.011 33.339 1.00 96.50 155 LYS A CA 1
ATOM 1234 C C . LYS A 1 155 ? -31.277 7.061 33.158 1.00 96.50 155 LYS A C 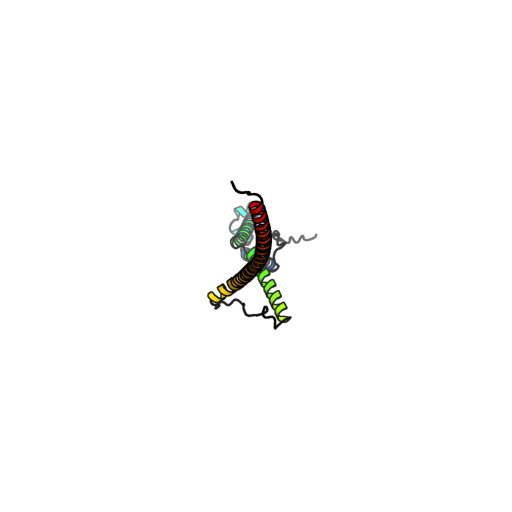1
ATOM 1236 O O . LYS A 1 155 ? -31.963 7.667 33.975 1.00 96.50 155 LYS A O 1
ATOM 1241 N N . LEU A 1 156 ? -31.795 6.405 32.122 1.00 96.81 156 LEU A N 1
ATOM 1242 C CA . LEU A 1 156 ? -33.226 6.388 31.828 1.00 96.81 156 LEU A CA 1
ATOM 1243 C C . LEU A 1 156 ? -34.027 5.675 32.928 1.00 96.81 156 LEU A C 1
ATOM 1245 O O . LEU A 1 156 ? -35.088 6.151 33.322 1.00 96.81 156 LEU A O 1
ATOM 1249 N N . ASP A 1 157 ? -33.494 4.587 33.485 1.00 96.19 157 ASP A N 1
ATOM 1250 C CA . ASP A 1 157 ? -34.096 3.881 34.618 1.00 96.19 157 ASP A CA 1
ATOM 1251 C C . ASP A 1 157 ? -34.173 4.768 35.866 1.00 96.19 157 ASP A C 1
ATOM 1253 O O . ASP A 1 157 ? -35.173 4.744 36.590 1.00 96.19 157 ASP A O 1
ATOM 1257 N N . ALA A 1 158 ? -33.140 5.576 36.123 1.00 96.50 158 ALA A N 1
ATOM 1258 C CA . ALA A 1 158 ? -33.145 6.534 37.223 1.00 96.50 158 ALA A CA 1
ATOM 1259 C C . ALA A 1 158 ? -34.202 7.635 37.016 1.00 96.50 158 ALA A C 1
ATOM 1261 O O . ALA A 1 158 ? -34.952 7.949 37.943 1.00 96.50 158 ALA A O 1
ATOM 1262 N N . GLU A 1 159 ? -34.309 8.177 35.799 1.00 96.44 159 GLU A N 1
ATOM 1263 C CA . GLU A 1 159 ? -35.332 9.165 35.431 1.00 96.44 159 GLU A CA 1
ATOM 1264 C C . GLU A 1 159 ? -36.748 8.587 35.561 1.00 96.44 159 GLU A C 1
ATOM 1266 O O . GLU A 1 159 ? -37.622 9.206 36.169 1.00 96.44 159 GLU A O 1
ATOM 1271 N N . MET A 1 160 ? -36.969 7.366 35.071 1.00 96.12 160 MET A N 1
ATOM 1272 C CA . MET A 1 160 ? -38.252 6.672 35.171 1.00 96.12 160 MET A CA 1
ATOM 1273 C C . MET A 1 160 ? -38.670 6.465 36.630 1.00 96.12 160 MET A C 1
ATOM 1275 O O . MET A 1 160 ? -39.804 6.778 36.988 1.00 96.12 160 MET A O 1
ATOM 1279 N N . ARG A 1 161 ? -37.765 5.987 37.494 1.00 95.81 161 ARG A N 1
ATOM 1280 C CA . ARG A 1 161 ? -38.057 5.802 38.928 1.00 95.81 161 ARG A CA 1
ATOM 1281 C C . ARG A 1 161 ? -38.400 7.119 39.621 1.00 95.81 161 ARG A C 1
ATOM 1283 O O . ARG A 1 161 ? -39.323 7.148 40.431 1.00 95.81 161 ARG A O 1
ATOM 1290 N N . SER A 1 162 ? -37.694 8.197 39.283 1.00 96.75 162 SER A N 1
ATOM 1291 C CA . SER A 1 162 ? -37.992 9.541 39.790 1.00 96.75 162 SER A CA 1
ATOM 1292 C C . SER A 1 162 ? -39.390 10.005 39.365 1.00 96.75 162 SER A C 1
ATOM 1294 O O . SER A 1 162 ? -40.176 10.459 40.196 1.00 96.75 162 SER A O 1
ATOM 1296 N N . ASN A 1 163 ? -39.741 9.816 38.090 1.00 96.00 163 ASN A N 1
ATOM 1297 C CA . ASN A 1 163 ? -41.052 10.187 37.557 1.00 96.00 163 ASN A CA 1
ATOM 1298 C C . ASN A 1 163 ? -42.189 9.380 38.196 1.00 96.00 163 ASN A C 1
ATOM 1300 O O . ASN A 1 163 ? -43.212 9.959 38.555 1.00 96.00 163 ASN A O 1
ATOM 1304 N N . VAL A 1 164 ? -42.003 8.069 38.384 1.00 96.94 164 VAL A N 1
ATOM 1305 C CA . VAL A 1 164 ? -42.981 7.213 39.076 1.00 96.94 164 VAL A CA 1
ATOM 1306 C C . VAL A 1 164 ? -43.181 7.685 40.515 1.00 96.94 164 VAL A C 1
ATOM 1308 O O . VAL A 1 164 ? -44.319 7.879 40.931 1.00 96.94 164 VAL A O 1
ATOM 1311 N N . ALA A 1 165 ? -42.101 7.963 41.253 1.00 95.75 165 ALA A N 1
ATOM 1312 C CA . ALA A 1 165 ? -42.199 8.473 42.620 1.00 95.75 165 ALA A CA 1
ATOM 1313 C C . ALA A 1 165 ? -42.940 9.824 42.688 1.00 95.75 165 ALA A C 1
ATOM 1315 O O . ALA A 1 165 ? -43.815 10.014 43.536 1.00 95.75 165 ALA A O 1
ATOM 1316 N N . ALA A 1 166 ? -42.649 10.743 41.762 1.00 95.56 166 ALA A N 1
ATOM 1317 C CA . ALA A 1 166 ? -43.342 12.028 41.669 1.00 95.56 166 ALA A CA 1
ATOM 1318 C C . ALA A 1 166 ? -44.836 11.861 41.330 1.00 95.56 166 ALA A C 1
ATOM 1320 O O . ALA A 1 166 ? -45.690 12.544 41.903 1.00 95.56 166 ALA A O 1
ATOM 1321 N N . GLN A 1 167 ? -45.172 10.930 40.432 1.00 95.88 167 GLN A N 1
ATOM 1322 C CA . GLN A 1 167 ? -46.554 10.624 40.065 1.00 95.88 167 GLN A CA 1
ATOM 1323 C C . GLN A 1 167 ? -47.325 9.985 41.226 1.00 95.88 167 GLN A C 1
ATOM 1325 O O . GLN A 1 167 ? -48.482 10.343 41.461 1.00 95.88 167 GLN A O 1
ATOM 1330 N N . GLU A 1 168 ? -46.704 9.078 41.980 1.00 96.38 168 GLU A N 1
ATOM 1331 C CA . GLU A 1 168 ? -47.296 8.496 43.187 1.00 96.38 168 GLU A CA 1
ATOM 1332 C C . GLU A 1 168 ? -47.588 9.571 44.241 1.00 96.38 168 GLU A C 1
ATOM 1334 O O . GLU A 1 168 ? -48.677 9.587 44.820 1.00 96.38 168 GLU A O 1
ATOM 1339 N N . GLU A 1 169 ? -46.666 10.512 44.463 1.00 96.19 169 GLU A N 1
ATOM 1340 C CA . GLU A 1 169 ? -46.873 11.621 45.398 1.00 96.19 169 GLU A CA 1
ATOM 1341 C C . GLU A 1 169 ? -48.019 12.543 44.950 1.00 96.19 169 GLU A C 1
ATOM 1343 O O . GLU A 1 169 ? -48.890 12.894 45.752 1.00 96.19 169 GLU A O 1
ATOM 1348 N N . ALA A 1 170 ? -48.062 12.902 43.665 1.00 95.12 170 ALA A N 1
ATOM 1349 C CA . ALA A 1 170 ? -49.149 13.696 43.099 1.00 95.12 170 ALA A CA 1
ATOM 1350 C C . ALA A 1 170 ? -50.502 12.977 43.229 1.00 95.12 170 ALA A C 1
ATOM 1352 O O . ALA A 1 170 ? -51.489 13.585 43.643 1.00 95.12 170 ALA A O 1
ATOM 1353 N N . THR A 1 171 ? -50.538 11.670 42.958 1.00 96.06 171 THR A N 1
ATOM 1354 C CA . THR A 1 171 ? -51.750 10.846 43.078 1.00 96.06 171 THR A CA 1
ATOM 1355 C C . THR A 1 171 ? -52.241 10.794 44.523 1.00 96.06 171 THR A C 1
ATOM 1357 O O . THR A 1 171 ? -53.430 10.996 44.770 1.00 96.06 171 THR A O 1
ATOM 1360 N N . ARG A 1 172 ? -51.334 10.633 45.498 1.00 95.44 172 ARG A N 1
ATOM 1361 C CA . ARG A 1 172 ? -51.677 10.704 46.930 1.00 95.44 172 ARG A CA 1
ATOM 1362 C C . ARG A 1 172 ? -52.295 12.053 47.299 1.00 95.44 172 ARG A C 1
ATOM 1364 O O . ARG A 1 172 ? -53.325 12.076 47.970 1.00 95.44 172 ARG A O 1
ATOM 1371 N N . LYS A 1 173 ? -51.716 13.165 46.827 1.00 94.62 173 LYS A N 1
ATOM 1372 C CA . LYS A 1 173 ? -52.253 14.520 47.061 1.00 94.62 173 LYS A CA 1
ATOM 1373 C C . LYS A 1 173 ? -53.653 14.685 46.462 1.00 94.62 173 LYS A C 1
ATOM 1375 O O . LYS A 1 173 ? -54.564 15.143 47.152 1.00 94.62 173 LYS A O 1
ATOM 1380 N N . VAL A 1 174 ? -53.859 14.262 45.215 1.00 94.88 174 VAL A N 1
ATOM 1381 C CA . VAL A 1 174 ? -55.181 14.302 44.565 1.00 94.88 174 VAL A CA 1
ATOM 1382 C C . VAL A 1 174 ? -56.196 13.474 45.348 1.00 94.88 174 VAL A C 1
ATOM 1384 O O . VAL A 1 174 ? -57.292 13.954 45.625 1.00 94.88 174 VAL A O 1
ATOM 1387 N N . GLN A 1 175 ? -55.825 12.269 45.779 1.00 94.06 175 GLN A N 1
ATOM 1388 C CA . GLN A 1 175 ? -56.718 11.407 46.545 1.00 94.06 175 GLN A CA 1
ATOM 1389 C C . GLN A 1 175 ? -57.108 12.030 47.891 1.00 94.06 175 GLN A C 1
ATOM 1391 O O . GLN A 1 175 ? -58.281 11.992 48.259 1.00 94.06 175 GLN A O 1
ATOM 1396 N N . THR A 1 176 ? -56.176 12.685 48.593 1.00 93.12 176 THR A N 1
ATOM 1397 C CA . THR A 1 176 ? -56.510 13.430 49.819 1.00 93.12 176 THR A CA 1
ATOM 1398 C C . THR A 1 176 ? -57.472 14.592 49.571 1.00 93.12 176 THR A C 1
ATOM 1400 O O . THR A 1 176 ? -58.381 14.804 50.375 1.00 93.12 176 THR A O 1
ATOM 1403 N N . LEU A 1 177 ? -57.325 15.315 48.456 1.00 93.31 177 LEU A N 1
ATOM 1404 C CA . LEU A 1 177 ? -58.236 16.403 48.092 1.00 93.31 177 LEU A CA 1
ATOM 1405 C C . LEU A 1 177 ? -59.631 15.878 47.735 1.00 93.31 177 LEU A C 1
ATOM 1407 O O . LEU A 1 177 ? -60.621 16.441 48.193 1.00 93.31 177 LEU A O 1
ATOM 1411 N N . LEU A 1 178 ? -59.716 14.779 46.978 1.00 93.19 178 LEU A N 1
ATOM 1412 C CA . LEU A 1 178 ? -60.986 14.138 46.625 1.00 93.19 178 LEU A CA 1
ATOM 1413 C C . LEU A 1 178 ? -61.743 13.654 47.864 1.00 93.19 178 LEU A C 1
ATOM 1415 O O . LEU A 1 178 ? -62.932 13.922 47.984 1.00 93.19 178 LEU A O 1
ATOM 1419 N N . VAL A 1 179 ? -61.058 13.020 48.822 1.00 93.56 179 VAL A N 1
ATOM 1420 C CA . VAL A 1 179 ? -61.669 12.632 50.107 1.00 93.56 179 VAL A CA 1
ATOM 1421 C C . VAL A 1 179 ? -62.162 13.859 50.884 1.00 93.56 179 VAL A C 1
ATOM 1423 O O . VAL A 1 179 ? -63.206 13.804 51.531 1.00 93.56 179 VAL A O 1
ATOM 1426 N N . GLY A 1 180 ? -61.429 14.975 50.836 1.00 89.44 180 GLY A N 1
ATOM 1427 C CA . GLY A 1 180 ? -61.868 16.239 51.431 1.00 89.44 180 GLY A CA 1
ATOM 1428 C C . GLY A 1 180 ? -63.135 16.798 50.775 1.00 89.44 180 GLY A C 1
ATOM 1429 O O . GLY A 1 180 ? -64.061 17.193 51.479 1.00 89.44 180 GLY A O 1
ATOM 1430 N N . LEU A 1 181 ? -63.196 16.792 49.441 1.00 87.88 181 LEU A N 1
ATOM 1431 C CA . LEU A 1 181 ? -64.358 17.245 48.672 1.00 87.88 181 LEU A CA 1
ATOM 1432 C C . LEU A 1 181 ? -65.589 16.362 48.904 1.00 87.88 181 LEU A C 1
ATOM 1434 O O . LEU A 1 181 ? -66.680 16.892 49.092 1.00 87.88 181 LEU A O 1
ATOM 1438 N N . ASP A 1 182 ? -65.412 15.041 48.959 1.00 89.19 182 ASP A N 1
ATOM 1439 C CA . ASP A 1 182 ? -66.501 14.092 49.214 1.00 89.19 182 ASP A CA 1
ATOM 1440 C C . ASP A 1 182 ? -67.150 14.339 50.589 1.00 89.19 182 ASP A C 1
ATOM 1442 O O . ASP A 1 182 ? -68.372 14.393 50.714 1.00 89.19 182 ASP A O 1
ATOM 1446 N N . LYS A 1 183 ? -66.342 14.646 51.615 1.00 82.88 183 LYS A N 1
ATOM 1447 C CA . LYS A 1 183 ? -66.854 15.071 52.931 1.00 82.88 183 LYS A CA 1
ATOM 1448 C C . LYS A 1 183 ? -67.672 16.363 52.859 1.00 82.88 183 LYS A C 1
ATOM 1450 O O . LYS A 1 183 ? -68.706 16.467 53.511 1.00 82.88 183 LYS A O 1
ATOM 1455 N N . VAL A 1 184 ? -67.234 17.354 52.079 1.00 83.12 184 VAL A N 1
ATOM 1456 C CA . VAL A 1 184 ? -67.980 18.615 51.907 1.00 83.12 184 VAL A CA 1
ATOM 1457 C C . VAL A 1 184 ? -69.308 18.370 51.186 1.00 83.12 184 VAL A C 1
ATOM 1459 O O . VAL A 1 184 ? -70.326 18.925 51.594 1.00 83.12 184 VAL A O 1
ATOM 1462 N N . GLN A 1 185 ? -69.324 17.510 50.165 1.00 78.31 185 GLN A N 1
ATOM 1463 C CA . GLN A 1 185 ? -70.534 17.160 49.418 1.00 78.31 185 GLN A CA 1
ATOM 1464 C C . GLN A 1 185 ? -71.560 16.400 50.276 1.00 78.31 185 GLN A C 1
ATOM 1466 O O . GLN A 1 185 ? -72.756 16.686 50.203 1.00 78.31 185 GLN A O 1
ATOM 1471 N N . GLN A 1 186 ? -71.101 15.492 51.141 1.00 75.56 186 GLN A N 1
ATOM 1472 C CA . GLN A 1 186 ? -71.955 14.788 52.107 1.00 75.56 186 GLN A CA 1
ATOM 1473 C C . GLN A 1 186 ? -72.589 15.733 53.141 1.00 75.56 186 GLN A C 1
ATOM 1475 O O . GLN A 1 186 ? -73.682 15.466 53.632 1.00 75.56 186 GLN A O 1
ATOM 1480 N N . HIS A 1 187 ? -71.936 16.853 53.464 1.00 66.62 187 HIS A N 1
ATOM 1481 C CA . HIS A 1 187 ? -72.483 17.872 54.366 1.00 66.62 187 HIS A CA 1
ATOM 1482 C C . HIS A 1 187 ? -73.346 18.934 53.664 1.00 66.62 187 HIS A C 1
ATOM 1484 O O . HIS A 1 187 ? -74.092 19.641 54.340 1.00 66.62 187 HIS A O 1
ATOM 1490 N N . SER A 1 188 ? -73.267 19.065 52.336 1.00 62.59 188 SER A N 1
ATOM 1491 C CA . SER A 1 188 ? -74.012 20.066 51.558 1.00 62.59 188 SER A CA 1
ATOM 1492 C C . SER A 1 188 ? -75.279 19.536 50.880 1.00 62.59 188 SER A C 1
ATOM 1494 O O . SER A 1 188 ? -76.012 20.327 50.290 1.00 62.59 188 SER A O 1
ATOM 1496 N N . THR A 1 189 ? -75.575 18.237 50.983 1.00 53.53 189 THR A N 1
ATOM 1497 C CA . THR A 1 189 ? -76.863 17.651 50.574 1.00 53.53 189 THR A CA 1
ATOM 1498 C C . THR A 1 189 ? -77.788 17.493 51.789 1.00 53.53 189 THR A C 1
ATOM 1500 O O . THR A 1 189 ? -77.756 16.461 52.457 1.00 53.53 189 THR A O 1
ATOM 1503 N N . PRO A 1 190 ? -78.624 18.494 52.132 1.00 52.62 190 PRO A N 1
ATOM 1504 C CA . PRO A 1 190 ? -79.757 18.257 53.011 1.00 52.62 190 PRO A CA 1
ATOM 1505 C C . PRO A 1 190 ? -80.808 17.424 52.268 1.00 52.62 190 PRO A C 1
ATOM 1507 O O . PRO A 1 190 ? -81.042 17.614 51.075 1.00 52.62 190 PRO A O 1
ATOM 1510 N N . LEU A 1 191 ? -81.408 16.495 53.013 1.00 51.94 191 LEU A N 1
ATOM 1511 C CA . LEU A 1 191 ? -82.561 15.672 52.649 1.00 51.94 191 LEU A CA 1
ATOM 1512 C C . LEU A 1 191 ? -83.561 16.418 51.748 1.00 51.94 191 LEU A C 1
ATOM 1514 O O . LEU A 1 191 ? -84.076 17.468 52.136 1.00 51.94 191 LEU A O 1
ATOM 1518 N N . SER A 1 192 ? -83.866 15.821 50.594 1.00 38.44 192 SER A N 1
ATOM 1519 C CA . SER A 1 192 ? -85.173 15.960 49.948 1.00 38.44 192 SER A CA 1
ATOM 1520 C C . SER A 1 192 ? -85.985 14.698 50.180 1.00 38.44 192 SER A C 1
ATOM 1522 O O . SER A 1 192 ? -85.369 13.626 50.378 1.00 38.44 192 SER A O 1
#

InterPro domains:
  IPR007128 Nuclear MIS12/MIND complex subunit PMF1/Nnf1 [PF03980] (65-162)
  IPR007128 Nuclear MIS12/MIND complex subunit PMF1/Nnf1 [PTHR15459] (16-178)

Secondary structure (DSSP, 8-state):
---------------TT--HHHHHHHHHHHHHHHHHHTTS-HHHHHHH-HHHHHH-TTHHHHHHHHHHHHHHHHHHHHTTHHHHHHHHHHHHHHHHHHHHHHHH-TT-TT--TT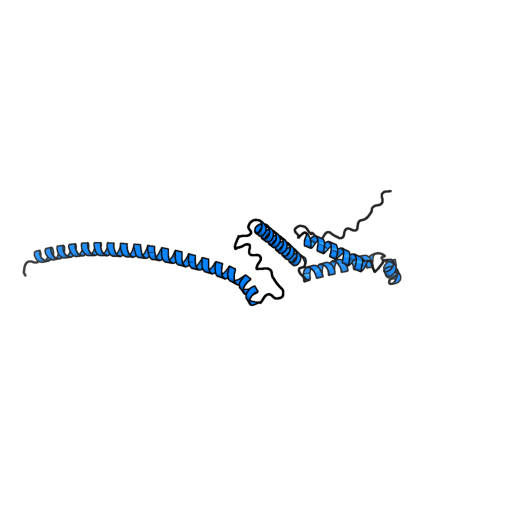----TT--HHHHHHHHHHHHHHHHHHHHHHHHHHHHHHHHHHHHHHHHHHHHHHHHHHHHHHHHHHHHHHHHHH----